Protein AF-A0A9N9WCI4-F1 (afdb_monomer)

Solvent-accessible surface area (backbone atoms only — not comparable to full-atom values): 12208 Å² total; per-residue (Å²): 92,78,56,98,74,36,51,32,42,71,59,100,54,88,39,41,27,36,32,71,43,29,82,83,68,66,32,78,22,32,38,30,38,38,97,86,62,82,46,78,75,44,75,48,80,66,64,89,61,79,64,78,83,81,80,74,72,60,66,60,51,52,51,52,35,51,53,54,37,50,53,54,53,52,53,52,49,72,71,42,97,55,91,55,77,73,28,49,65,66,55,44,54,51,47,51,53,51,45,53,53,38,67,71,48,85,66,88,72,46,74,66,32,52,52,38,59,68,59,40,35,77,47,77,59,88,95,43,80,41,45,26,53,50,80,82,82,62,95,65,72,73,26,33,54,65,28,56,68,59,48,51,54,56,52,48,53,52,26,57,76,54,70,68,44,52,72,71,59,46,44,68,67,43,46,61,44,25,67,58,61,39,72,66,56,53,49,51,47,49,70,50,34,67,69,58,43,59,61,55,67,66,69,80,76,82,129

pLDDT: mean 85.94, std 12.08, range [35.28, 96.19]

Structure (mmCIF, N/CA/C/O backbone):
data_AF-A0A9N9WCI4-F1
#
_entry.id   AF-A0A9N9WCI4-F1
#
loop_
_atom_site.group_PDB
_atom_site.id
_atom_site.type_symbol
_atom_site.label_atom_id
_atom_site.label_alt_id
_atom_site.label_comp_id
_atom_site.label_asym_id
_atom_site.label_entity_id
_atom_site.label_seq_id
_atom_site.pdbx_PDB_ins_code
_atom_site.Cartn_x
_atom_site.Cartn_y
_atom_site.Cartn_z
_atom_site.occupancy
_atom_site.B_iso_or_equiv
_atom_site.auth_seq_id
_atom_site.auth_comp_id
_atom_site.auth_asym_id
_atom_site.auth_atom_id
_atom_site.pdbx_PDB_model_num
ATOM 1 N N . MET A 1 1 ? -31.176 15.992 19.904 1.00 80.94 1 MET A N 1
ATOM 2 C CA . MET A 1 1 ? -30.788 17.267 19.258 1.00 80.94 1 MET A CA 1
ATOM 3 C C . MET A 1 1 ? -29.452 17.729 19.822 1.00 80.94 1 MET A C 1
ATOM 5 O O . MET A 1 1 ? -29.231 17.565 21.016 1.00 80.94 1 MET A O 1
ATOM 9 N N . MET A 1 2 ? -28.564 18.278 18.994 1.00 85.88 2 MET A N 1
ATOM 10 C CA . MET A 1 2 ? -27.321 18.903 19.458 1.00 85.88 2 MET A CA 1
ATOM 11 C C . MET A 1 2 ? -27.482 20.426 19.424 1.00 85.88 2 MET A C 1
ATOM 13 O O . MET A 1 2 ? -27.946 20.968 18.426 1.00 85.88 2 MET A O 1
ATOM 17 N N . TYR A 1 3 ? -27.120 21.109 20.508 1.00 86.56 3 TYR A N 1
ATOM 18 C CA . TYR A 1 3 ? -27.225 22.561 20.640 1.00 86.56 3 TYR A CA 1
ATOM 19 C C . TYR A 1 3 ? -26.032 23.091 21.444 1.00 86.56 3 TYR A C 1
ATOM 21 O O . TYR A 1 3 ? -25.721 22.564 22.510 1.00 86.56 3 TYR A O 1
ATOM 29 N N . LYS A 1 4 ? -25.319 24.093 20.908 1.00 85.81 4 LYS A N 1
ATOM 30 C CA . LYS A 1 4 ? -24.106 24.691 21.511 1.00 85.81 4 LYS A CA 1
ATOM 31 C C . LYS A 1 4 ? -23.075 23.668 22.035 1.00 85.81 4 LYS A C 1
ATOM 33 O O . LYS A 1 4 ? -22.517 23.843 23.109 1.00 85.81 4 LYS A O 1
ATOM 38 N N . LYS A 1 5 ? -22.794 22.616 21.254 1.00 85.56 5 LYS A N 1
ATOM 39 C CA . LYS A 1 5 ? -21.862 21.507 21.583 1.00 85.56 5 LYS A CA 1
ATOM 40 C C . LYS A 1 5 ? -22.338 20.526 22.671 1.00 85.56 5 LYS A C 1
ATOM 42 O O . LYS A 1 5 ? -21.603 19.604 23.006 1.00 85.56 5 LYS A O 1
ATOM 47 N N . TYR A 1 6 ? -23.570 20.651 23.154 1.00 90.31 6 TYR A N 1
ATOM 48 C CA . TYR A 1 6 ? -24.186 19.712 24.093 1.00 90.31 6 TYR A CA 1
ATOM 49 C C . TYR A 1 6 ? -25.319 18.932 23.428 1.00 90.31 6 TYR A C 1
ATOM 51 O O . TYR A 1 6 ? -25.951 19.403 22.480 1.00 90.31 6 TYR A O 1
ATOM 59 N N . THR A 1 7 ? -25.576 17.720 23.913 1.00 90.00 7 THR A N 1
ATOM 60 C CA . THR A 1 7 ? -26.675 16.881 23.428 1.00 90.00 7 THR A CA 1
ATOM 61 C C . THR A 1 7 ? -27.864 16.935 24.373 1.00 90.00 7 THR A C 1
ATOM 63 O O . THR A 1 7 ? -27.725 16.944 25.595 1.00 90.00 7 THR A O 1
ATOM 66 N N . PHE A 1 8 ? -29.048 17.000 23.774 1.00 91.00 8 PHE A N 1
ATOM 67 C CA . PHE A 1 8 ? -30.334 17.095 24.444 1.00 91.00 8 PHE A CA 1
ATOM 68 C C . PHE A 1 8 ? -31.289 16.032 23.893 1.00 91.00 8 PHE A C 1
ATOM 70 O O . PHE A 1 8 ? -31.307 15.758 22.686 1.00 91.00 8 PHE A O 1
ATOM 77 N N . SER A 1 9 ? -32.102 15.456 24.771 1.00 89.62 9 SER A N 1
ATOM 78 C CA . SER A 1 9 ? -33.078 14.403 24.474 1.00 89.62 9 SER A CA 1
ATOM 79 C C . SER A 1 9 ? -34.435 14.738 25.085 1.00 89.62 9 SER A C 1
ATOM 81 O O . SER A 1 9 ? -34.500 15.358 26.143 1.00 89.62 9 SER A O 1
ATOM 83 N N . TYR A 1 10 ? -35.525 14.325 24.440 1.00 88.69 10 TYR A N 1
ATOM 84 C CA . TYR A 1 10 ? -36.869 14.493 24.994 1.00 88.69 10 TYR A CA 1
ATOM 85 C C . TYR A 1 10 ? -37.067 13.632 26.240 1.00 88.69 10 TYR A C 1
ATOM 87 O O . TYR A 1 10 ? -36.596 12.495 26.294 1.00 88.69 10 TYR A O 1
ATOM 95 N N . ARG A 1 11 ? -37.793 14.163 27.226 1.00 72.75 11 ARG A N 1
ATOM 96 C CA . ARG A 1 11 ? -38.168 13.422 28.433 1.00 72.75 11 ARG A CA 1
ATOM 97 C C . ARG A 1 11 ? -39.604 13.774 28.813 1.00 72.75 11 ARG A C 1
ATOM 99 O O . ARG A 1 11 ? -39.913 14.944 29.000 1.00 72.75 11 ARG A O 1
ATOM 106 N N . ASN A 1 12 ? -40.476 12.765 28.862 1.00 64.75 12 ASN A N 1
ATOM 107 C CA . ASN A 1 12 ? -41.895 12.851 29.243 1.00 64.75 12 ASN A CA 1
ATOM 108 C C . ASN A 1 12 ? -42.684 14.025 28.616 1.00 64.75 12 ASN A C 1
ATOM 110 O O . ASN A 1 12 ? -43.425 14.727 29.296 1.00 64.75 12 ASN A O 1
ATOM 114 N N . GLY A 1 13 ? -42.542 14.234 27.302 1.00 67.00 13 GLY A N 1
ATOM 115 C CA . GLY A 1 13 ? -43.305 15.224 26.535 1.00 67.00 13 GLY A CA 1
ATOM 116 C C . GLY A 1 13 ? -42.675 15.535 25.173 1.00 67.00 13 GLY A C 1
ATOM 117 O O . GLY A 1 13 ? -41.512 15.219 24.937 1.00 67.00 13 GLY A O 1
ATOM 118 N N . LYS A 1 14 ? -43.433 16.173 24.267 1.00 69.56 14 LYS A N 1
ATOM 119 C CA . LYS A 1 14 ? -42.972 16.508 22.897 1.00 69.56 14 LYS A CA 1
ATOM 120 C C . LYS A 1 14 ? -42.294 17.879 22.760 1.00 69.56 14 LYS A C 1
ATOM 122 O O . LYS A 1 14 ? -41.785 18.196 21.693 1.00 69.56 14 LYS A O 1
ATOM 127 N N . ARG A 1 15 ? -42.305 18.714 23.808 1.00 80.94 15 ARG A N 1
ATOM 128 C CA . ARG A 1 15 ? -41.841 20.115 23.726 1.00 80.94 15 ARG A CA 1
ATOM 129 C C . ARG A 1 15 ? -40.598 20.434 24.544 1.00 80.94 15 ARG A C 1
ATOM 131 O O . ARG A 1 15 ? -39.999 21.467 24.297 1.00 80.94 15 ARG A O 1
ATOM 138 N N . GLN A 1 16 ? -40.198 19.598 25.499 1.00 87.31 16 GLN A N 1
ATOM 139 C CA . GLN A 1 16 ? -39.029 19.875 26.335 1.00 87.31 16 GLN A CA 1
ATOM 140 C C . GLN A 1 16 ? -37.948 18.821 26.109 1.00 87.31 16 GLN A C 1
ATOM 142 O O . GLN A 1 16 ? -38.210 17.622 26.204 1.00 87.31 16 GLN A O 1
ATOM 147 N N . LEU A 1 17 ? -36.732 19.283 25.828 1.00 91.12 17 LEU A N 1
ATOM 148 C CA . LEU A 1 17 ? -35.538 18.459 25.830 1.00 91.12 17 LEU A CA 1
ATOM 149 C C . LEU A 1 17 ? -34.703 18.779 27.062 1.00 91.12 17 LEU A C 1
ATOM 151 O O . LEU A 1 17 ? -34.518 19.937 27.434 1.00 91.12 17 LEU A O 1
ATOM 155 N N . VAL A 1 18 ? -34.158 17.739 27.664 1.00 92.56 18 VAL A N 1
ATOM 156 C CA . VAL A 1 18 ? -33.222 17.814 28.782 1.00 92.56 18 VAL A CA 1
ATOM 157 C C . VAL A 1 18 ? -31.830 17.453 28.291 1.00 92.56 18 VAL A C 1
ATOM 159 O O . VAL A 1 18 ? -31.687 16.724 27.306 1.00 92.56 18 VAL A O 1
ATOM 162 N N . CYS A 1 19 ? -30.792 17.971 28.943 1.00 93.00 19 CYS A N 1
ATOM 163 C CA . CYS A 1 19 ? -29.425 17.583 28.620 1.00 93.00 19 CYS A CA 1
ATOM 164 C C . CYS A 1 19 ? -29.235 16.070 28.811 1.00 93.00 19 CYS A C 1
ATOM 166 O O . CYS A 1 19 ? -29.698 15.490 29.792 1.00 93.00 19 CYS A O 1
ATOM 168 N N . SER A 1 20 ? -28.501 15.429 27.905 1.00 88.75 20 SER A N 1
ATOM 169 C CA . SER A 1 20 ? -28.188 13.996 27.967 1.00 88.75 20 SER A CA 1
ATOM 170 C C . SER A 1 20 ? -27.441 13.585 29.244 1.00 88.75 20 SER A C 1
ATOM 172 O O . SER A 1 20 ? -27.465 12.417 29.620 1.00 88.75 20 SER A O 1
ATOM 174 N N . SER A 1 21 ? -26.793 14.535 29.930 1.00 89.56 21 SER A N 1
ATOM 175 C CA . SER A 1 21 ? -26.127 14.315 31.220 1.00 89.56 21 SER A CA 1
ATOM 176 C C . SER A 1 21 ? -26.995 14.691 32.431 1.00 89.56 21 SER A C 1
ATOM 178 O O . SER A 1 21 ? -26.474 14.807 33.541 1.00 89.56 21 SER A O 1
ATOM 180 N N . GLU A 1 22 ? -28.305 14.910 32.255 1.00 90.25 22 GLU A N 1
ATOM 181 C CA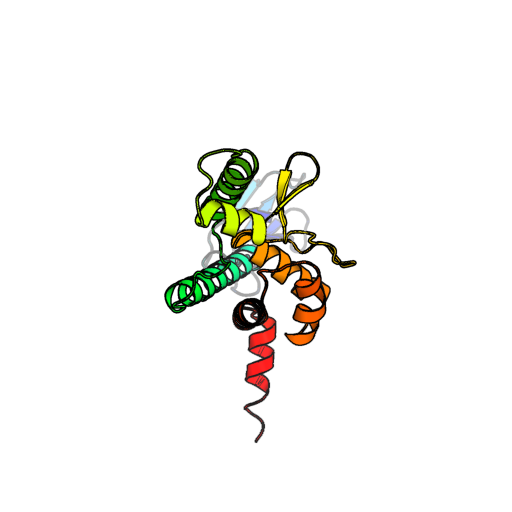 . GLU A 1 22 ? -29.231 15.212 33.359 1.00 90.25 22 GLU A CA 1
ATOM 182 C C . GLU A 1 22 ? -29.222 14.090 34.403 1.00 90.25 22 GLU A C 1
ATOM 184 O O . GLU A 1 22 ? -29.148 14.357 35.596 1.00 90.25 22 GLU A O 1
ATOM 189 N N . LEU A 1 23 ? -29.219 12.829 33.965 1.00 86.00 23 LEU A N 1
ATOM 190 C CA . LEU A 1 23 ? -29.183 11.680 34.870 1.00 86.00 23 LEU A CA 1
ATOM 191 C C . LEU A 1 23 ? -27.790 11.413 35.444 1.00 86.00 23 LEU A C 1
ATOM 193 O O . LEU A 1 23 ? -27.645 11.199 36.643 1.00 86.00 23 LEU A O 1
ATOM 197 N N . SER A 1 24 ? -26.762 11.434 34.595 1.00 87.50 24 SER A N 1
ATOM 198 C CA . SER A 1 24 ? -25.407 11.022 34.978 1.00 87.50 24 SER A CA 1
ATOM 199 C C . SER A 1 24 ? -24.637 12.089 35.753 1.00 87.50 24 SER A C 1
ATOM 201 O O . SER A 1 24 ? -23.838 11.757 36.622 1.00 87.50 24 SER A O 1
ATOM 203 N N . LYS A 1 25 ? -24.863 13.373 35.452 1.00 8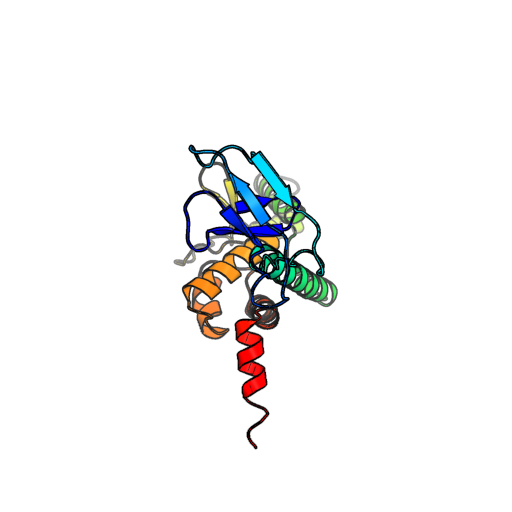7.56 25 LYS A N 1
ATOM 204 C CA . LYS A 1 25 ? -24.139 14.511 36.048 1.00 87.56 25 LYS A CA 1
ATOM 205 C C . LYS A 1 25 ? -25.067 15.525 36.715 1.00 87.56 25 LYS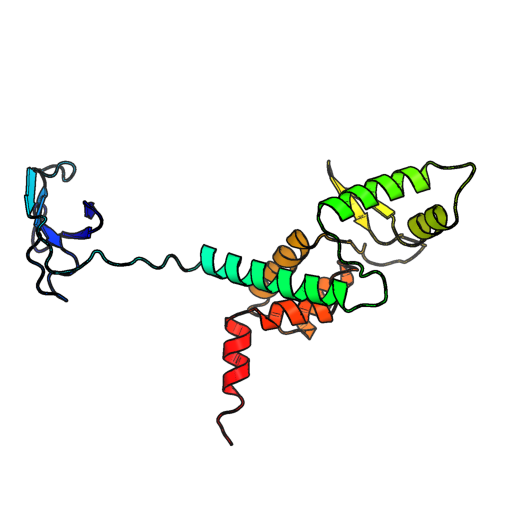 A C 1
ATOM 207 O O . LYS A 1 25 ? -24.632 16.629 37.038 1.00 87.56 25 LYS A O 1
ATOM 212 N N . LYS A 1 26 ? -26.349 15.181 36.904 1.00 90.88 26 LYS A N 1
ATOM 213 C CA . LYS A 1 26 ? -27.371 16.067 37.493 1.00 90.88 26 LYS A CA 1
ATOM 214 C C . LYS A 1 26 ? -27.470 17.422 36.772 1.00 90.88 26 LYS A C 1
ATOM 216 O O . LYS A 1 26 ? -27.737 18.448 37.395 1.00 90.88 26 LYS A O 1
ATOM 221 N N . CYS A 1 27 ? -27.212 17.436 35.461 1.00 91.81 27 CYS A N 1
ATOM 222 C CA . CYS A 1 27 ? -27.229 18.656 34.657 1.00 91.81 27 CYS A CA 1
ATOM 223 C C . CYS A 1 27 ? -28.655 19.210 34.527 1.00 91.81 2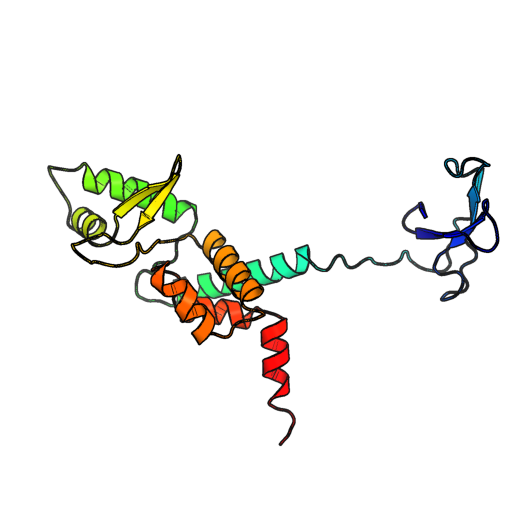7 CYS A C 1
ATOM 225 O O . CYS A 1 27 ? -29.565 18.476 34.154 1.00 91.81 27 CYS A O 1
ATOM 227 N N . LYS A 1 28 ? -28.846 20.508 34.786 1.00 92.19 28 LYS A N 1
ATOM 228 C CA . LYS A 1 28 ? -30.167 21.163 34.750 1.00 92.19 28 LYS A CA 1
ATOM 229 C C . LYS A 1 28 ? -30.478 21.881 33.432 1.00 92.19 28 LYS A C 1
ATOM 231 O O . LYS A 1 28 ? -31.536 22.498 33.322 1.00 92.19 28 LYS A O 1
ATOM 236 N N . ALA A 1 29 ? -29.583 21.810 32.447 1.00 93.06 29 ALA A N 1
ATOM 237 C CA . ALA A 1 29 ? -29.780 22.443 31.150 1.00 93.06 29 ALA A CA 1
ATOM 238 C C . ALA A 1 29 ? -30.976 21.827 30.406 1.00 93.06 29 ALA A C 1
ATOM 240 O O . ALA A 1 29 ? -31.116 20.600 30.318 1.00 93.06 29 ALA A O 1
ATOM 241 N N . LYS A 1 30 ? -31.835 22.690 29.854 1.00 92.75 30 LYS A N 1
ATOM 242 C CA . LYS A 1 30 ? -33.096 22.315 29.196 1.00 92.75 30 LYS A CA 1
ATOM 243 C C . LYS A 1 30 ? -33.387 23.222 28.008 1.00 92.75 30 LYS A C 1
ATOM 245 O O . LYS A 1 30 ? -33.132 24.423 28.057 1.00 92.75 30 LYS A O 1
ATOM 250 N N . LEU A 1 31 ? -33.987 22.653 26.972 1.00 92.44 31 LEU A N 1
ATOM 251 C CA . LEU A 1 31 ? -34.490 23.365 25.802 1.00 92.44 31 LEU A CA 1
ATOM 252 C C . LEU A 1 31 ? -35.999 23.174 25.713 1.00 92.44 31 LEU A C 1
ATOM 254 O O . LEU A 1 31 ? -36.502 22.067 25.897 1.00 92.44 31 LEU A O 1
ATOM 258 N N . THR A 1 32 ? -36.715 24.239 25.389 1.00 90.88 32 THR A N 1
ATOM 259 C CA . THR A 1 32 ? -38.138 24.187 25.064 1.00 90.88 32 THR A CA 1
ATOM 260 C C . THR A 1 32 ? -38.295 24.481 23.585 1.00 90.88 32 THR A C 1
ATOM 262 O O . THR A 1 32 ? -37.878 25.538 23.120 1.00 90.88 32 THR A O 1
ATOM 265 N N . MET A 1 33 ? -38.906 23.553 22.864 1.00 89.44 33 MET A N 1
ATOM 266 C CA . MET A 1 33 ? -39.202 23.653 21.443 1.00 89.44 33 MET A CA 1
ATOM 267 C C . MET A 1 33 ? -40.613 24.184 21.212 1.00 89.44 33 MET A C 1
ATOM 269 O O . MET A 1 33 ? -41.493 24.097 22.077 1.00 89.44 33 MET A O 1
ATOM 273 N N . ASP A 1 34 ? -40.828 24.698 20.012 1.00 87.31 34 ASP A N 1
ATOM 274 C CA . ASP A 1 34 ? -42.139 25.039 19.490 1.00 87.31 34 ASP A CA 1
ATOM 275 C C . ASP A 1 34 ? -42.992 23.787 19.189 1.00 87.31 34 ASP A C 1
ATOM 277 O O . ASP A 1 34 ? -42.581 22.646 19.415 1.00 87.31 34 ASP A O 1
ATOM 281 N N . LYS A 1 35 ? -44.227 23.984 18.706 1.00 82.88 35 LYS A N 1
ATOM 282 C CA . LYS A 1 35 ? -45.137 22.864 18.400 1.00 82.88 35 LYS A CA 1
ATOM 283 C C . LYS A 1 35 ? -44.623 21.988 17.253 1.00 82.88 35 LYS A C 1
ATOM 285 O O . LYS A 1 35 ? -44.976 20.812 17.224 1.00 82.88 35 LYS A O 1
ATOM 290 N N . THR A 1 36 ? -43.829 22.552 16.341 1.00 83.19 36 THR A N 1
ATOM 291 C CA . THR A 1 36 ? -43.273 21.832 15.188 1.00 83.19 36 THR A CA 1
ATOM 292 C C . THR A 1 36 ? -41.993 21.070 15.530 1.00 83.19 36 THR A C 1
ATOM 294 O O . THR A 1 36 ? -41.646 20.124 14.829 1.00 83.19 36 THR A O 1
ATOM 297 N N . GLY A 1 37 ? -41.313 21.424 16.628 1.00 79.06 37 GLY A N 1
ATOM 298 C CA . GLY A 1 37 ? -40.048 20.806 17.020 1.00 79.06 37 GLY A CA 1
ATOM 299 C C . GLY A 1 37 ? -38.848 21.317 16.219 1.00 79.06 37 GLY A C 1
ATOM 300 O O . GLY A 1 37 ? -37.787 20.698 16.275 1.00 79.06 37 GLY A O 1
ATOM 301 N N . LEU A 1 38 ? -39.001 22.428 15.491 1.00 80.50 38 LEU A N 1
ATOM 302 C CA . LEU A 1 38 ? -37.965 23.014 14.636 1.00 80.50 38 LEU A CA 1
ATOM 303 C C . LEU A 1 38 ? -37.294 24.230 15.280 1.00 80.50 38 LEU A C 1
ATOM 305 O O . LEU A 1 38 ? -36.117 24.485 15.026 1.00 80.50 38 LEU A O 1
ATOM 309 N N . VAL A 1 39 ? -38.011 24.961 16.137 1.00 83.75 39 VAL A N 1
ATOM 310 C CA . VAL A 1 39 ? -37.527 26.213 16.731 1.00 83.75 39 VAL A CA 1
ATOM 311 C C . VAL A 1 39 ? -37.383 26.064 18.241 1.00 83.75 39 VAL A C 1
ATOM 313 O O . VAL A 1 39 ? -38.296 25.613 18.932 1.00 83.75 39 VAL A O 1
ATOM 316 N N . VAL A 1 40 ? -36.234 26.487 18.772 1.00 87.06 40 VAL A N 1
ATOM 317 C CA . VAL A 1 40 ? -36.003 26.594 20.218 1.00 87.06 40 VAL A CA 1
ATOM 318 C C . VAL A 1 40 ? -36.655 27.885 20.719 1.00 87.06 40 VAL A C 1
ATOM 320 O O . VAL A 1 40 ? -36.184 28.975 20.414 1.00 87.06 40 VAL A O 1
ATOM 323 N N . LEU A 1 41 ? -37.726 27.771 21.504 1.00 87.25 41 LEU A N 1
ATOM 324 C CA . LEU A 1 41 ? -38.428 28.908 22.109 1.00 87.25 41 LEU A CA 1
ATOM 325 C C . LEU A 1 41 ? -37.724 29.436 23.364 1.00 87.25 41 LEU A C 1
ATOM 327 O O . LEU A 1 41 ? -37.726 30.636 23.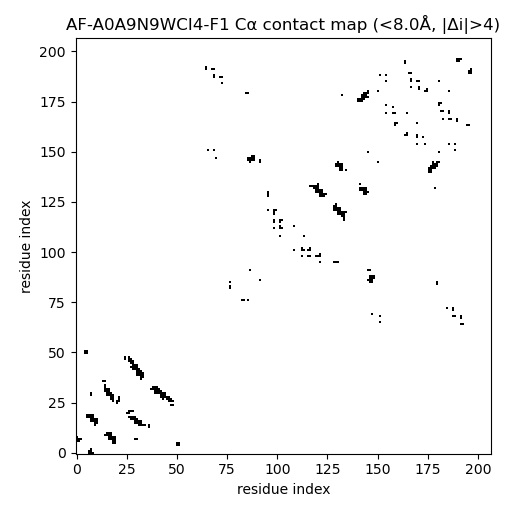621 1.00 87.25 41 LEU A O 1
ATOM 331 N N . ARG A 1 42 ? -37.163 28.539 24.185 1.00 86.38 42 ARG A N 1
ATOM 332 C CA . ARG A 1 42 ? -36.423 28.888 25.411 1.00 86.38 42 ARG A CA 1
ATOM 333 C C . ARG A 1 42 ? -35.262 27.928 25.608 1.00 86.38 42 ARG A C 1
ATOM 335 O O . ARG A 1 42 ? -35.413 26.729 25.383 1.00 86.38 42 ARG A O 1
ATOM 342 N N . ALA A 1 43 ? -34.127 28.442 26.068 1.00 89.44 43 ALA A N 1
ATOM 343 C CA . ALA A 1 43 ? -32.937 27.640 26.311 1.00 89.44 43 ALA A CA 1
ATOM 344 C C . ALA A 1 43 ? -32.298 28.012 27.651 1.00 89.44 43 ALA A C 1
ATOM 346 O O . ALA A 1 43 ? -31.830 29.133 27.820 1.00 89.44 43 ALA A O 1
ATOM 347 N N . ASN A 1 44 ? -32.241 27.051 28.573 1.00 90.56 44 ASN A N 1
ATOM 348 C CA . ASN A 1 44 ? -31.315 27.090 29.696 1.00 90.56 44 ASN A CA 1
ATOM 349 C C . ASN A 1 44 ? -30.062 26.299 29.302 1.00 90.56 44 ASN A C 1
ATOM 351 O O . ASN A 1 44 ? -30.114 25.074 29.165 1.00 90.56 44 ASN A O 1
ATOM 355 N N . VAL A 1 45 ? -28.965 27.023 29.087 1.00 86.56 45 VAL A N 1
ATOM 356 C CA . VAL A 1 45 ? -27.694 26.505 28.557 1.00 86.56 45 VAL A CA 1
ATOM 357 C C . VAL A 1 45 ? -26.585 26.463 29.602 1.00 86.56 45 VAL A C 1
ATOM 359 O O . VAL A 1 45 ? -25.425 26.257 29.254 1.00 86.56 45 VAL A O 1
ATOM 362 N N . GLU A 1 46 ? -26.909 26.680 30.874 1.00 90.44 46 GLU A N 1
ATOM 363 C CA . GLU A 1 46 ? -25.928 26.542 31.942 1.00 90.44 46 GLU A CA 1
ATOM 364 C C . GLU A 1 46 ? -25.678 25.060 32.219 1.00 90.44 46 GLU A C 1
ATOM 366 O O . GLU A 1 46 ? -26.550 24.318 32.684 1.00 90.44 46 GLU A O 1
ATOM 371 N N . HIS A 1 47 ? -24.462 24.621 31.903 1.00 88.94 47 HIS A N 1
ATOM 372 C CA . HIS A 1 47 ? -24.008 23.260 32.135 1.00 88.94 47 HIS A CA 1
ATOM 373 C C . HIS A 1 47 ? -23.006 23.237 33.285 1.00 88.94 47 HIS A C 1
ATOM 375 O O . HIS A 1 47 ? -22.044 23.995 33.314 1.00 88.94 47 HIS A O 1
ATOM 381 N N . ASN A 1 48 ? -23.184 22.288 34.196 1.00 91.06 48 ASN A N 1
ATOM 382 C CA . ASN A 1 48 ? -22.247 21.982 35.276 1.00 91.06 48 ASN A CA 1
ATOM 383 C C . ASN A 1 48 ? -21.153 20.984 34.852 1.00 91.06 48 ASN A C 1
ATOM 385 O O . ASN A 1 48 ? -20.512 20.356 35.690 1.00 91.06 48 ASN A O 1
ATOM 389 N N . HIS A 1 49 ? -20.987 20.761 33.551 1.00 87.38 49 HIS A N 1
ATOM 390 C CA . HIS A 1 49 ? -20.014 19.823 33.018 1.00 87.38 49 HIS A CA 1
ATOM 391 C C . HIS A 1 49 ? -19.474 20.317 31.672 1.00 87.38 49 HIS A C 1
ATOM 393 O O . HIS A 1 49 ? -20.198 20.978 30.915 1.00 87.38 49 HIS A O 1
ATOM 399 N N . PRO A 1 50 ? -18.228 19.956 31.320 1.00 86.06 50 PRO A N 1
ATOM 400 C CA . PRO A 1 50 ? -17.710 20.230 29.989 1.00 86.06 50 PRO A CA 1
ATOM 401 C C . PRO A 1 50 ? -18.517 19.460 28.927 1.00 86.06 50 PRO A C 1
ATOM 403 O O . PRO A 1 50 ? -19.131 18.427 29.247 1.00 86.06 50 PRO A O 1
ATOM 406 N N . PRO A 1 51 ? -18.540 19.936 27.670 1.00 85.94 51 PRO A N 1
ATOM 407 C CA . PRO A 1 51 ? -19.158 19.214 26.565 1.00 85.94 51 PRO A CA 1
ATOM 408 C C . PRO A 1 51 ? -18.639 17.769 26.471 1.00 85.94 51 PRO A C 1
ATOM 410 O O . PRO A 1 51 ? -17.461 17.529 26.747 1.00 85.94 51 PRO A O 1
ATOM 413 N N . PRO A 1 52 ? -19.481 16.791 26.088 1.00 78.81 52 PRO A N 1
ATOM 414 C CA . PRO A 1 52 ? -19.018 15.431 25.830 1.00 78.81 52 PRO A CA 1
ATOM 415 C C . PRO A 1 52 ? -17.940 15.425 24.738 1.00 78.81 52 PRO A C 1
ATOM 417 O O . PRO A 1 52 ? -18.129 16.013 23.673 1.00 78.81 52 PRO A O 1
ATOM 420 N N . VAL A 1 53 ? -16.821 14.746 24.989 1.00 76.00 53 VAL A N 1
ATOM 421 C CA . VAL A 1 53 ? -15.781 14.526 23.977 1.00 76.00 53 VAL A CA 1
ATOM 422 C C . VAL A 1 53 ? -16.193 13.321 23.137 1.00 76.00 53 VAL A C 1
ATOM 424 O O . VAL A 1 53 ? -16.251 12.197 23.632 1.00 76.00 53 VAL A O 1
ATOM 427 N N . TYR A 1 54 ? -16.520 13.555 21.868 1.00 63.94 54 TYR A N 1
ATOM 428 C CA . TYR A 1 54 ? -16.833 12.490 20.919 1.00 63.94 54 TYR A CA 1
ATOM 429 C C . TYR A 1 54 ? -15.531 11.967 20.306 1.00 63.94 54 TYR A C 1
ATOM 431 O O . TYR A 1 54 ? -14.890 12.675 19.534 1.00 63.94 54 TYR A O 1
ATOM 439 N N . HIS A 1 55 ? -15.148 10.728 20.611 1.00 56.34 55 HIS A N 1
ATOM 440 C CA . HIS A 1 55 ? -14.074 10.050 19.885 1.00 56.34 55 HIS A CA 1
ATOM 441 C C . HIS A 1 55 ? -14.649 9.464 18.583 1.00 56.34 55 HIS A C 1
ATOM 443 O O . HIS A 1 55 ? -15.387 8.480 18.617 1.00 56.34 55 HIS A O 1
ATOM 449 N N . LYS A 1 56 ? -14.344 10.062 17.425 1.00 53.19 56 LYS A N 1
ATOM 450 C CA . LYS A 1 56 ? -14.655 9.474 16.109 1.00 53.19 56 LYS A CA 1
ATOM 451 C C . LYS A 1 56 ? -13.559 8.457 15.748 1.00 53.19 56 LYS A C 1
ATOM 453 O O . LYS A 1 56 ? -12.540 8.817 15.181 1.00 53.19 56 LYS A O 1
ATOM 458 N N . THR A 1 57 ? -13.732 7.183 16.100 1.00 53.62 57 THR A N 1
ATOM 459 C CA . THR A 1 57 ? -12.622 6.203 16.185 1.00 53.62 57 THR A CA 1
ATOM 460 C C . THR A 1 57 ? -12.378 5.294 14.975 1.00 53.62 57 THR A C 1
ATOM 462 O O . THR A 1 57 ? -11.678 4.294 15.120 1.00 53.62 57 THR A O 1
ATOM 465 N N . LEU A 1 58 ? -12.882 5.601 13.777 1.00 55.50 58 LEU A N 1
ATOM 466 C CA . LEU A 1 58 ? -12.588 4.776 12.589 1.00 55.50 58 LEU A CA 1
ATOM 467 C C . LEU A 1 58 ? -11.510 5.401 11.697 1.00 55.50 58 LEU A C 1
ATOM 469 O O . LEU A 1 58 ? -10.496 4.760 11.426 1.00 55.50 58 LEU A O 1
ATOM 473 N N . ASP A 1 59 ? -11.677 6.668 11.326 1.00 58.66 59 ASP A N 1
ATOM 474 C CA . ASP A 1 59 ? -10.817 7.321 10.332 1.00 58.66 59 ASP A CA 1
ATOM 475 C C . ASP A 1 59 ? -9.431 7.684 10.902 1.00 58.66 59 ASP A C 1
ATOM 477 O O . ASP A 1 59 ? -8.390 7.346 10.339 1.00 58.66 59 ASP A O 1
ATOM 481 N N . GLU A 1 60 ? -9.392 8.239 12.119 1.00 60.44 60 GLU A N 1
ATOM 482 C CA . GLU A 1 60 ? -8.136 8.556 12.819 1.00 60.44 60 GLU A CA 1
ATOM 483 C C . GLU A 1 60 ? -7.328 7.295 13.166 1.00 60.44 60 GLU A C 1
ATOM 485 O O . GLU A 1 60 ? -6.095 7.302 13.146 1.00 60.44 60 GLU A O 1
ATOM 490 N N . SER A 1 61 ? -8.011 6.182 13.455 1.00 77.31 61 SER A N 1
ATOM 491 C CA . SER A 1 61 ? -7.359 4.910 13.780 1.00 77.31 61 SER A CA 1
ATOM 492 C C . SER A 1 61 ? -6.716 4.271 12.548 1.00 77.31 61 SER A C 1
ATOM 494 O O . SER A 1 61 ? -5.585 3.776 12.630 1.00 77.31 61 SER A O 1
ATOM 496 N N . LEU A 1 62 ? -7.402 4.322 11.402 1.00 84.06 62 LEU A N 1
ATOM 497 C CA . LEU A 1 62 ? -6.871 3.836 10.134 1.00 84.06 62 LEU A CA 1
ATOM 498 C C . LEU A 1 62 ? -5.695 4.698 9.670 1.00 84.06 62 LEU A C 1
ATOM 500 O O . LEU A 1 62 ? -4.642 4.153 9.332 1.00 84.06 62 LEU A O 1
ATOM 504 N N . GLN A 1 63 ? -5.822 6.026 9.752 1.00 86.75 63 GLN A N 1
ATOM 505 C CA . GLN A 1 63 ? -4.740 6.943 9.400 1.00 86.75 63 GLN A CA 1
ATOM 506 C C . GLN A 1 63 ? -3.512 6.745 10.299 1.00 86.75 63 GLN A C 1
ATOM 508 O O . GLN A 1 63 ? -2.380 6.708 9.812 1.00 86.75 63 GLN A O 1
ATOM 513 N N . ALA A 1 64 ? -3.708 6.531 11.603 1.00 88.56 64 ALA A N 1
ATOM 514 C CA . ALA A 1 64 ? -2.614 6.216 12.516 1.00 88.56 64 ALA A CA 1
ATOM 515 C C . ALA A 1 64 ? -1.918 4.886 12.166 1.00 88.56 64 ALA A C 1
ATOM 517 O O . ALA A 1 64 ? -0.690 4.798 12.258 1.00 88.56 64 ALA A O 1
ATOM 518 N N . MET A 1 65 ? -2.662 3.854 11.748 1.00 90.81 65 MET A N 1
ATOM 519 C CA . MET A 1 65 ? -2.061 2.611 11.242 1.00 90.81 65 MET A CA 1
ATOM 520 C C . MET A 1 65 ? -1.287 2.841 9.943 1.00 90.81 65 MET A C 1
ATOM 522 O O . MET A 1 65 ? -0.168 2.342 9.817 1.00 90.81 65 MET A O 1
ATOM 526 N N . LYS A 1 66 ? -1.858 3.611 9.012 1.00 92.88 66 LYS A N 1
ATOM 527 C CA . LYS A 1 66 ? -1.261 3.951 7.716 1.00 92.88 66 LYS A CA 1
ATOM 528 C C . LYS A 1 66 ? 0.077 4.669 7.899 1.00 92.88 66 LYS A C 1
ATOM 530 O O . LYS A 1 66 ? 1.097 4.212 7.386 1.00 92.88 66 LYS A O 1
ATOM 535 N N . ASN A 1 67 ? 0.113 5.689 8.757 1.00 92.56 67 ASN A N 1
ATOM 536 C CA . ASN A 1 67 ? 1.332 6.432 9.087 1.00 92.56 67 ASN A CA 1
ATOM 537 C C . ASN A 1 67 ? 2.412 5.526 9.705 1.00 92.56 67 ASN A C 1
ATOM 539 O O . ASN A 1 67 ? 3.558 5.528 9.254 1.00 92.56 67 ASN A O 1
ATOM 543 N N . LYS A 1 68 ? 2.045 4.688 10.687 1.00 93.06 68 LYS A N 1
ATOM 544 C CA . LYS A 1 68 ? 2.984 3.735 11.309 1.00 93.06 68 LYS A CA 1
ATOM 545 C C . LYS A 1 68 ? 3.514 2.713 10.309 1.00 93.06 68 LYS A C 1
ATOM 547 O O . LYS A 1 68 ? 4.678 2.324 10.382 1.00 93.06 68 LYS A O 1
ATOM 552 N N . PHE A 1 69 ? 2.674 2.247 9.390 1.00 93.12 69 PHE A N 1
ATOM 553 C CA . PHE A 1 69 ? 3.099 1.332 8.340 1.00 93.12 69 PHE A CA 1
ATOM 554 C C . PHE A 1 69 ? 4.141 1.992 7.430 1.00 93.12 69 PHE A C 1
ATOM 556 O O . PHE A 1 69 ? 5.207 1.413 7.216 1.00 93.12 69 PHE A O 1
ATOM 563 N N . TYR A 1 70 ? 3.886 3.216 6.963 1.00 92.44 70 TYR A N 1
ATOM 564 C CA . TYR A 1 70 ? 4.819 3.951 6.107 1.00 92.44 70 TYR A CA 1
ATOM 565 C C . TYR A 1 70 ? 6.158 4.217 6.776 1.00 92.44 70 TYR A C 1
ATOM 567 O O . TYR A 1 70 ? 7.195 4.000 6.151 1.00 92.44 70 TYR A O 1
ATOM 575 N N . GLU A 1 71 ? 6.155 4.619 8.044 1.00 91.38 71 GLU A N 1
ATOM 576 C CA . GLU A 1 71 ? 7.380 4.821 8.815 1.00 91.38 71 GLU A CA 1
ATOM 577 C C . GLU A 1 71 ? 8.219 3.533 8.858 1.00 91.38 71 GLU A C 1
ATOM 579 O O . GLU A 1 71 ? 9.407 3.533 8.524 1.00 91.38 71 GLU A O 1
ATOM 584 N N . ARG A 1 72 ? 7.587 2.395 9.180 1.00 90.75 72 ARG A N 1
ATOM 585 C CA . ARG A 1 72 ? 8.271 1.096 9.254 1.00 90.75 72 ARG A CA 1
ATOM 586 C C . ARG A 1 72 ? 8.805 0.643 7.900 1.00 90.75 72 ARG A C 1
ATOM 588 O O . ARG A 1 72 ? 9.933 0.162 7.826 1.00 90.75 72 ARG A O 1
ATOM 595 N N . VAL A 1 73 ? 8.023 0.790 6.833 1.00 89.44 73 VAL A N 1
ATOM 596 C CA . VAL A 1 73 ? 8.440 0.395 5.479 1.00 89.44 73 VAL A CA 1
ATOM 597 C C . VAL A 1 73 ? 9.550 1.309 4.950 1.00 89.44 73 VAL A C 1
ATOM 599 O O . VAL A 1 73 ? 10.507 0.820 4.352 1.00 89.44 73 VAL A O 1
ATOM 602 N N . THR A 1 74 ? 9.489 2.609 5.234 1.00 88.56 74 THR A N 1
ATOM 603 C CA . THR A 1 74 ? 10.538 3.573 4.861 1.00 88.56 74 THR A CA 1
ATOM 604 C C . THR A 1 74 ? 11.839 3.284 5.604 1.00 88.56 74 THR A C 1
ATOM 606 O O . THR A 1 74 ? 12.908 3.258 4.995 1.00 88.56 74 THR A O 1
ATOM 609 N N . ARG A 1 75 ? 11.758 2.942 6.895 1.00 88.19 75 ARG A N 1
ATOM 610 C CA . ARG A 1 75 ? 12.912 2.473 7.670 1.00 88.19 75 ARG A CA 1
ATOM 611 C C . ARG A 1 75 ? 13.510 1.184 7.098 1.00 88.19 75 ARG A C 1
ATOM 613 O O . ARG A 1 75 ? 14.723 1.018 7.090 1.00 88.19 75 ARG A O 1
ATOM 620 N N . LEU A 1 76 ? 12.691 0.265 6.585 1.00 84.31 76 LEU A N 1
ATOM 621 C CA . LEU A 1 76 ? 13.209 -0.919 5.891 1.00 84.31 76 LEU A CA 1
ATOM 622 C C . LEU A 1 76 ? 13.907 -0.569 4.570 1.00 84.31 76 LEU A C 1
ATOM 624 O O . LEU A 1 76 ? 14.883 -1.231 4.221 1.00 84.31 76 LEU A O 1
ATOM 628 N N . LYS A 1 77 ? 13.420 0.442 3.838 1.00 83.25 77 LYS A N 1
ATOM 629 C CA . LYS A 1 77 ? 14.056 0.936 2.606 1.00 83.25 77 LYS A CA 1
ATOM 630 C C . LYS A 1 77 ? 15.457 1.489 2.888 1.00 83.25 77 LYS A C 1
ATOM 632 O O . LYS A 1 77 ? 16.362 1.181 2.122 1.00 83.25 77 LYS A O 1
ATOM 637 N N . SER A 1 78 ? 15.661 2.215 3.991 1.00 80.75 78 SER A N 1
ATOM 638 C CA . SER A 1 78 ? 16.978 2.773 4.346 1.00 80.75 78 SER A CA 1
ATOM 639 C C . SER A 1 78 ? 17.977 1.741 4.876 1.00 80.75 78 SER A C 1
ATOM 641 O O . SER A 1 78 ? 19.175 1.884 4.657 1.00 80.75 78 SER A O 1
ATOM 643 N N . LEU A 1 79 ? 17.506 0.684 5.542 1.00 79.75 79 LEU A N 1
ATOM 644 C CA . LEU A 1 79 ? 18.376 -0.353 6.115 1.00 79.75 79 LEU A CA 1
ATOM 645 C C . LEU A 1 79 ? 18.859 -1.394 5.092 1.00 79.75 79 LEU A C 1
ATOM 647 O O . LEU A 1 79 ? 19.765 -2.174 5.386 1.00 79.75 79 LEU A O 1
ATOM 651 N N . LYS A 1 80 ? 18.258 -1.457 3.899 1.00 73.38 80 LYS A N 1
ATOM 652 C CA . LYS A 1 80 ? 18.646 -2.429 2.871 1.00 73.38 80 LYS A CA 1
ATOM 653 C C . LYS A 1 80 ? 19.747 -1.869 1.974 1.00 73.38 80 LYS A C 1
ATOM 655 O O . LYS A 1 80 ? 19.519 -0.941 1.213 1.00 73.38 80 LYS A O 1
ATOM 660 N N . GLY A 1 81 ? 20.896 -2.547 1.948 1.00 57.50 81 GLY A N 1
ATOM 661 C CA . GLY A 1 81 ? 21.994 -2.272 1.006 1.00 57.50 81 GLY A CA 1
ATOM 662 C C . GLY A 1 81 ? 21.712 -2.646 -0.462 1.00 57.50 81 GLY A C 1
ATOM 663 O O . GLY A 1 81 ? 22.591 -2.517 -1.305 1.00 57.50 81 GLY A O 1
ATOM 664 N N . LYS A 1 82 ? 20.501 -3.127 -0.789 1.00 59.03 82 LYS A N 1
ATOM 665 C CA . LYS A 1 82 ? 20.034 -3.376 -2.165 1.00 59.03 82 LYS A CA 1
ATOM 666 C C . LYS A 1 82 ? 18.850 -2.458 -2.467 1.00 59.03 82 LYS A C 1
ATOM 668 O O . LYS A 1 82 ? 18.031 -2.262 -1.566 1.00 59.03 82 LYS A O 1
ATOM 673 N N . PRO A 1 83 ? 18.693 -1.971 -3.715 1.00 60.31 83 PRO A N 1
ATOM 674 C CA . PRO A 1 83 ? 17.562 -1.130 -4.085 1.00 60.31 83 PRO A CA 1
ATOM 675 C C . PRO A 1 83 ? 16.257 -1.874 -3.792 1.00 60.31 83 PRO A C 1
ATOM 677 O O . PRO A 1 83 ? 15.924 -2.875 -4.430 1.00 60.31 83 PRO A O 1
ATOM 680 N N . SER A 1 84 ? 15.532 -1.418 -2.771 1.00 69.12 84 SER A N 1
ATOM 681 C CA . SER A 1 84 ? 14.245 -2.001 -2.413 1.00 69.12 84 SER A CA 1
ATOM 682 C C . SER A 1 84 ? 13.252 -1.752 -3.547 1.00 69.12 84 SER A C 1
ATOM 684 O O . SER A 1 84 ? 13.170 -0.626 -4.033 1.00 69.12 84 SER A O 1
ATOM 686 N N . GLN A 1 85 ? 12.442 -2.749 -3.920 1.00 82.56 85 GLN A N 1
ATOM 687 C CA . GLN A 1 85 ? 11.322 -2.588 -4.871 1.00 82.56 85 GLN A CA 1
ATOM 688 C C . GLN A 1 85 ? 10.129 -1.825 -4.246 1.00 82.56 85 GLN A C 1
ATOM 690 O O . GLN A 1 85 ? 8.964 -2.154 -4.475 1.00 82.56 85 GLN A O 1
ATOM 695 N N . LEU A 1 86 ? 10.440 -0.843 -3.397 1.00 88.25 86 LEU A N 1
ATOM 696 C CA . LEU A 1 86 ? 9.520 0.024 -2.678 1.00 88.25 86 LEU A CA 1
ATOM 697 C C . LEU A 1 86 ? 9.581 1.407 -3.313 1.00 88.25 86 LEU A C 1
ATOM 699 O O . LEU A 1 86 ? 10.600 2.102 -3.227 1.00 88.25 86 LEU A O 1
ATOM 703 N N . TYR A 1 87 ? 8.471 1.780 -3.933 1.00 90.50 87 TYR A N 1
ATOM 704 C CA . TYR A 1 87 ? 8.346 3.002 -4.707 1.00 90.50 87 TYR A CA 1
ATOM 705 C C . TYR A 1 87 ? 7.342 3.936 -4.039 1.00 90.50 87 TYR A C 1
ATOM 707 O O . TYR A 1 87 ? 6.243 3.516 -3.661 1.00 90.50 87 TYR A O 1
ATOM 715 N N . THR A 1 88 ? 7.702 5.209 -3.919 1.00 91.81 88 THR A N 1
ATOM 716 C CA . THR A 1 88 ? 6.709 6.272 -3.765 1.00 91.81 88 THR A CA 1
ATOM 717 C C . THR A 1 88 ? 5.895 6.384 -5.052 1.00 91.81 88 THR A C 1
ATOM 719 O O . THR A 1 88 ? 6.300 5.896 -6.110 1.00 91.81 88 THR A O 1
ATOM 722 N N . LYS A 1 89 ? 4.742 7.052 -4.990 1.00 92.25 89 LYS A N 1
ATOM 723 C CA . LYS A 1 89 ? 3.918 7.294 -6.179 1.00 92.25 89 LYS A CA 1
ATOM 724 C C . LYS A 1 89 ? 4.706 8.009 -7.284 1.00 92.25 89 LYS A C 1
ATOM 726 O O . LYS A 1 89 ? 4.600 7.651 -8.452 1.00 92.25 89 LYS A O 1
ATOM 731 N N . ILE A 1 90 ? 5.543 8.972 -6.903 1.00 92.88 90 ILE A N 1
ATOM 732 C CA . ILE A 1 90 ? 6.382 9.733 -7.835 1.00 92.88 90 ILE A CA 1
ATOM 733 C C . ILE A 1 90 ? 7.432 8.819 -8.480 1.00 92.88 90 ILE A C 1
ATOM 735 O O . ILE A 1 90 ? 7.518 8.767 -9.705 1.00 92.88 90 ILE A O 1
ATOM 739 N N . GLU A 1 91 ? 8.175 8.048 -7.677 1.00 92.69 91 GLU A N 1
ATOM 740 C CA . GLU A 1 91 ? 9.182 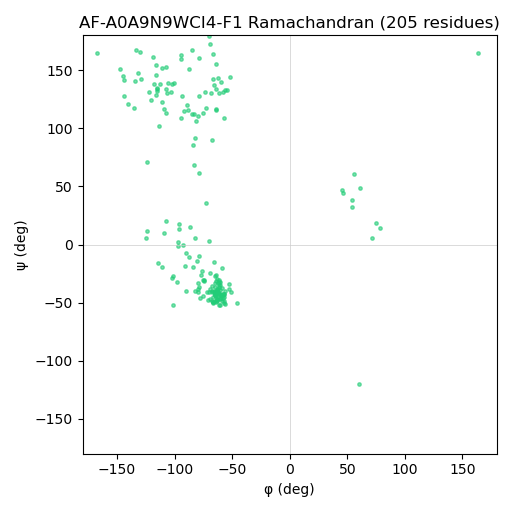7.097 -8.179 1.00 92.69 91 GLU A CA 1
ATOM 741 C C . GLU A 1 91 ? 8.557 6.049 -9.115 1.00 92.69 91 GLU A C 1
ATOM 743 O O . GLU A 1 91 ? 9.154 5.674 -10.123 1.00 92.69 91 GLU A O 1
ATOM 748 N N . TYR A 1 92 ? 7.340 5.595 -8.806 1.00 94.75 92 TYR A N 1
ATOM 749 C CA . TYR A 1 92 ? 6.598 4.630 -9.613 1.00 94.75 92 TYR A CA 1
ATOM 750 C C . TYR A 1 92 ? 6.257 5.180 -11.005 1.00 94.75 92 TYR A C 1
ATOM 752 O O . TYR A 1 92 ? 6.551 4.542 -12.017 1.00 94.75 92 TYR A O 1
ATOM 760 N N . LEU A 1 93 ? 5.693 6.390 -11.071 1.00 94.31 93 LEU A N 1
ATOM 761 C CA . LEU A 1 93 ? 5.351 7.042 -12.339 1.00 94.31 93 LEU A CA 1
ATOM 762 C C . LEU A 1 93 ? 6.600 7.372 -13.165 1.00 94.31 93 LEU A C 1
ATOM 764 O O . LEU A 1 93 ? 6.622 7.173 -14.382 1.00 94.31 93 LEU A O 1
ATOM 768 N N . GLN A 1 94 ? 7.668 7.823 -12.505 1.00 94.94 94 GLN A N 1
ATOM 769 C CA . GLN A 1 94 ? 8.962 8.028 -13.152 1.00 94.94 94 GLN A CA 1
ATOM 770 C C . GLN A 1 94 ? 9.493 6.723 -13.749 1.00 94.94 94 GLN A C 1
ATOM 772 O O . GLN A 1 94 ? 9.953 6.717 -14.891 1.00 94.94 94 GLN A O 1
ATOM 777 N N . LEU A 1 95 ? 9.394 5.610 -13.018 1.00 94.19 95 LEU A N 1
ATOM 778 C CA . LEU A 1 95 ? 9.835 4.308 -13.504 1.00 94.19 95 LEU A CA 1
ATOM 779 C C . LEU A 1 95 ? 9.036 3.854 -14.732 1.00 94.19 95 LEU A C 1
ATOM 781 O O . LEU A 1 95 ? 9.650 3.377 -15.684 1.00 94.19 95 LEU A O 1
ATOM 785 N N . ILE A 1 96 ? 7.716 4.066 -14.763 1.00 95.19 96 ILE A N 1
ATOM 786 C CA . ILE A 1 96 ? 6.890 3.801 -15.955 1.00 95.19 96 ILE A CA 1
ATOM 787 C C . ILE A 1 96 ? 7.430 4.578 -17.160 1.00 95.19 96 ILE A C 1
ATOM 789 O O . ILE A 1 96 ? 7.714 3.988 -18.202 1.00 95.19 96 ILE A O 1
ATOM 793 N N . ASN A 1 97 ? 7.647 5.885 -17.013 1.00 95.25 97 ASN A N 1
ATOM 794 C CA . ASN A 1 97 ? 8.161 6.717 -18.101 1.00 95.25 97 ASN A CA 1
ATOM 795 C C . ASN A 1 97 ? 9.554 6.265 -18.564 1.00 95.25 97 ASN A C 1
ATOM 797 O O . ASN A 1 97 ? 9.802 6.146 -19.764 1.00 95.25 97 ASN A O 1
ATOM 801 N N . LEU A 1 98 ? 10.448 5.941 -17.627 1.00 94.69 98 LEU A N 1
ATOM 802 C CA . LEU A 1 98 ? 11.782 5.430 -17.940 1.00 94.69 98 LEU A CA 1
ATOM 803 C C . LEU A 1 98 ? 11.731 4.088 -18.672 1.00 94.69 98 LEU A C 1
ATOM 805 O O . LEU A 1 98 ? 12.504 3.886 -19.604 1.00 94.69 98 LEU A O 1
ATOM 809 N N . VAL A 1 99 ? 10.832 3.181 -18.284 1.00 94.38 99 VAL A N 1
ATOM 810 C CA . VAL A 1 99 ? 10.638 1.898 -18.973 1.00 94.38 99 VAL A CA 1
ATOM 811 C C . VAL A 1 99 ? 10.125 2.129 -20.394 1.00 94.38 99 VAL A C 1
ATOM 813 O O . VAL A 1 99 ? 10.672 1.528 -21.319 1.00 94.38 99 VAL A O 1
ATOM 816 N N . ARG A 1 100 ? 9.166 3.045 -20.606 1.00 94.19 100 ARG A N 1
ATOM 817 C CA . ARG A 1 100 ? 8.715 3.408 -21.963 1.00 94.19 100 ARG A CA 1
ATOM 818 C C . ARG A 1 100 ? 9.871 3.897 -22.828 1.00 94.19 100 ARG A C 1
ATOM 820 O O . ARG A 1 100 ? 10.073 3.373 -23.919 1.00 94.19 100 ARG A O 1
ATOM 827 N N . ILE A 1 101 ? 10.662 4.840 -22.316 1.00 93.69 101 ILE A N 1
ATOM 828 C CA . ILE A 1 101 ? 11.828 5.383 -23.025 1.00 93.69 101 ILE A CA 1
ATOM 829 C C . ILE A 1 101 ? 12.844 4.271 -23.329 1.00 93.69 101 ILE A C 1
ATOM 831 O O . ILE A 1 101 ? 13.342 4.158 -24.446 1.00 93.69 101 ILE A O 1
ATOM 835 N N . SER A 1 102 ? 13.152 3.408 -22.359 1.00 94.00 102 SER A N 1
ATOM 836 C CA . SER A 1 102 ? 14.093 2.298 -22.558 1.00 94.00 102 SER A CA 1
ATOM 837 C C . SER A 1 102 ? 13.600 1.268 -23.587 1.00 94.00 102 SER A C 1
ATOM 839 O O . SER A 1 102 ? 14.431 0.607 -24.220 1.00 94.00 102 SER A O 1
ATOM 841 N N . ARG A 1 103 ? 12.278 1.133 -23.779 1.00 91.00 103 ARG A N 1
ATOM 842 C CA . ARG A 1 103 ? 11.681 0.285 -24.822 1.00 91.00 103 ARG A CA 1
ATOM 843 C C . ARG A 1 103 ? 11.713 0.929 -26.208 1.00 91.00 103 ARG A C 1
ATOM 845 O O . ARG A 1 103 ? 11.934 0.206 -27.172 1.00 91.00 103 ARG A O 1
ATOM 852 N N . THR A 1 104 ? 11.529 2.246 -26.321 1.00 91.25 104 THR A N 1
ATOM 853 C CA . THR A 1 104 ? 11.556 2.947 -27.621 1.00 91.25 104 THR A CA 1
ATOM 854 C C . THR A 1 104 ? 12.969 3.147 -28.168 1.00 91.25 104 THR A C 1
ATOM 856 O O . THR A 1 104 ? 13.151 3.277 -29.377 1.00 91.25 104 THR A O 1
ATOM 859 N N . LYS A 1 105 ? 13.990 3.137 -27.305 1.00 92.12 105 LYS A N 1
ATOM 860 C CA . LYS A 1 105 ? 15.396 3.211 -27.722 1.00 92.12 105 LYS A CA 1
ATOM 861 C C . LYS A 1 105 ? 15.816 1.988 -28.543 1.00 92.12 105 LYS A C 1
ATOM 863 O O . LYS A 1 105 ? 15.919 0.879 -28.015 1.00 92.12 105 LYS A O 1
ATOM 868 N N . THR A 1 106 ? 16.166 2.232 -29.803 1.00 83.44 106 THR A N 1
ATOM 869 C CA . THR A 1 106 ? 16.775 1.248 -30.716 1.00 83.44 106 THR A CA 1
ATOM 870 C C . THR A 1 106 ? 18.289 1.429 -30.869 1.00 83.44 106 THR A C 1
ATOM 872 O O . THR A 1 106 ? 18.997 0.457 -31.107 1.00 83.44 106 THR A O 1
ATOM 875 N N . LYS A 1 107 ? 18.806 2.651 -30.680 1.00 87.75 107 LYS A N 1
ATOM 876 C CA . LYS A 1 107 ? 20.240 2.996 -30.737 1.00 87.75 107 LYS A CA 1
ATOM 877 C C . LYS A 1 107 ? 20.732 3.491 -29.370 1.00 87.75 107 LYS A C 1
ATOM 879 O O . LYS A 1 107 ? 19.940 4.005 -28.583 1.00 87.75 107 LYS A O 1
ATOM 884 N N . ASN A 1 108 ? 22.031 3.343 -29.090 1.00 88.81 108 ASN A N 1
ATOM 885 C CA . ASN A 1 108 ? 22.689 3.797 -27.849 1.00 88.81 108 ASN A CA 1
ATOM 886 C C . ASN A 1 108 ? 22.025 3.284 -26.557 1.00 88.81 108 ASN A C 1
ATOM 888 O O . ASN A 1 108 ? 21.896 4.003 -25.564 1.00 88.81 108 ASN A O 1
ATOM 892 N N . LYS A 1 109 ? 21.561 2.031 -26.572 1.00 92.69 109 LYS A N 1
ATOM 893 C CA . LYS A 1 109 ? 20.878 1.427 -25.430 1.00 92.69 109 LYS A CA 1
ATOM 894 C C . LYS A 1 109 ? 21.887 1.113 -24.327 1.00 92.69 109 LYS A C 1
ATOM 896 O O . LYS A 1 109 ? 22.806 0.322 -24.520 1.00 92.69 109 LYS A O 1
ATOM 901 N N . THR A 1 110 ? 21.717 1.745 -23.172 1.00 93.44 110 THR A N 1
ATOM 902 C CA . THR A 1 110 ? 22.637 1.583 -22.039 1.00 93.44 110 THR A CA 1
ATOM 903 C C . THR A 1 110 ? 22.361 0.275 -21.287 1.00 93.44 110 THR A C 1
ATOM 905 O O . THR A 1 110 ? 21.241 -0.245 -21.354 1.00 93.44 110 THR A O 1
ATOM 908 N N . PRO A 1 111 ? 23.314 -0.247 -20.491 1.00 93.00 111 PRO A N 1
ATOM 909 C CA . PRO A 1 111 ? 23.072 -1.405 -19.624 1.00 93.00 111 PRO A CA 1
ATOM 910 C C . PRO A 1 111 ? 21.844 -1.244 -18.711 1.00 93.00 111 PRO A C 1
ATOM 912 O O . PRO A 1 111 ? 21.102 -2.197 -18.476 1.00 93.00 111 PRO A O 1
ATOM 915 N N . ILE A 1 112 ? 21.573 -0.017 -18.252 1.00 90.62 112 ILE A N 1
ATOM 916 C CA . ILE A 1 112 ? 20.401 0.307 -17.430 1.00 90.62 112 ILE A CA 1
ATOM 917 C C . ILE A 1 112 ? 19.104 0.155 -18.236 1.00 90.62 112 ILE A C 1
ATOM 919 O O . ILE A 1 112 ? 18.114 -0.359 -17.713 1.00 90.62 112 ILE A O 1
ATOM 923 N N . ASP A 1 113 ? 19.094 0.566 -19.507 1.00 92.12 113 ASP A N 1
ATOM 924 C CA . ASP A 1 113 ? 17.927 0.412 -20.380 1.00 92.12 113 ASP A CA 1
ATOM 925 C C . ASP A 1 113 ? 17.596 -1.075 -20.603 1.00 92.12 113 ASP A C 1
ATOM 927 O O . ASP A 1 113 ? 16.428 -1.466 -20.525 1.00 92.12 113 ASP A O 1
ATOM 931 N N . TYR A 1 114 ? 18.612 -1.922 -20.812 1.00 91.56 114 TYR A N 1
ATOM 932 C CA . TYR A 1 114 ? 18.430 -3.377 -20.879 1.00 91.56 114 TYR A CA 1
ATOM 933 C C . TYR A 1 114 ? 17.919 -3.949 -19.556 1.00 91.56 114 TYR A C 1
ATOM 935 O O . TYR A 1 114 ? 16.942 -4.699 -19.549 1.00 91.56 114 TYR A O 1
ATOM 943 N N . HIS A 1 115 ? 18.520 -3.555 -18.429 1.00 91.25 115 HIS A N 1
ATOM 944 C CA . HIS A 1 115 ? 18.086 -3.997 -17.106 1.00 91.25 115 HIS A CA 1
ATOM 945 C C . HIS A 1 115 ? 16.610 -3.661 -16.845 1.00 91.25 115 HIS A C 1
ATOM 947 O O . HIS A 1 115 ? 15.871 -4.509 -16.339 1.00 91.25 115 HIS A O 1
ATOM 953 N N . ARG A 1 116 ? 16.162 -2.452 -17.214 1.00 92.94 116 ARG A N 1
ATOM 954 C CA . ARG A 1 116 ? 14.755 -2.048 -17.085 1.00 92.94 116 ARG A CA 1
ATOM 955 C C . ARG A 1 116 ? 13.841 -2.942 -17.914 1.00 92.94 116 ARG A C 1
ATOM 957 O O . ARG A 1 116 ? 12.932 -3.532 -17.345 1.00 92.94 116 ARG A O 1
ATOM 964 N N . CYS A 1 117 ? 14.130 -3.114 -19.205 1.00 90.44 117 CYS A N 1
ATOM 965 C CA . CYS A 1 117 ? 13.319 -3.956 -20.094 1.00 90.44 117 CYS A CA 1
ATOM 966 C C . CYS A 1 117 ? 13.285 -5.428 -19.645 1.00 90.44 117 CYS A C 1
ATOM 968 O O . CYS A 1 117 ? 12.311 -6.136 -19.872 1.00 90.44 117 CYS A O 1
ATOM 970 N N . CYS A 1 118 ? 14.350 -5.909 -19.001 1.00 89.06 118 CYS A N 1
ATOM 971 C CA . CYS A 1 118 ? 14.417 -7.282 -18.513 1.00 89.06 118 CYS A CA 1
ATOM 972 C C . CYS A 1 118 ? 13.615 -7.536 -17.234 1.00 89.06 118 CYS A C 1
ATOM 974 O O . CYS A 1 118 ? 13.246 -8.689 -17.003 1.00 89.06 118 CYS A O 1
ATOM 976 N N . ASN A 1 119 ? 13.387 -6.511 -16.410 1.00 90.00 119 ASN A N 1
ATOM 977 C CA . ASN A 1 119 ? 12.757 -6.642 -15.093 1.00 90.00 119 ASN A CA 1
ATOM 978 C C . ASN A 1 119 ? 11.359 -6.027 -15.010 1.00 90.00 119 ASN A C 1
ATOM 980 O O . ASN A 1 119 ? 10.609 -6.381 -14.099 1.00 90.00 119 ASN A O 1
ATOM 984 N N . PHE A 1 120 ? 11.016 -5.134 -15.937 1.00 93.62 120 PHE A N 1
ATOM 985 C CA . PHE A 1 120 ? 9.772 -4.381 -15.931 1.00 93.62 120 PHE A CA 1
ATOM 986 C C . PHE A 1 120 ? 9.116 -4.372 -17.304 1.00 93.62 120 PHE A C 1
ATOM 988 O O . PHE A 1 120 ? 9.788 -4.219 -18.325 1.00 93.62 120 PHE A O 1
ATOM 995 N N . ASP A 1 121 ? 7.796 -4.488 -17.291 1.00 93.06 121 ASP A N 1
ATOM 996 C CA . ASP A 1 121 ? 6.939 -4.233 -18.436 1.00 93.06 121 ASP A CA 1
ATOM 997 C C . ASP A 1 121 ? 5.746 -3.363 -18.010 1.00 93.06 121 ASP A C 1
ATOM 999 O O . ASP A 1 121 ? 5.535 -3.127 -16.818 1.00 93.06 121 ASP A O 1
ATOM 1003 N N . ILE A 1 122 ? 5.007 -2.832 -18.975 1.00 94.00 122 ILE A N 1
ATOM 1004 C CA . ILE A 1 122 ? 3.869 -1.947 -18.764 1.00 94.00 122 ILE A CA 1
ATOM 1005 C C . ILE A 1 122 ? 2.642 -2.607 -19.378 1.00 94.00 122 ILE A C 1
ATOM 1007 O O . ILE A 1 122 ? 2.628 -2.930 -20.564 1.00 94.00 122 ILE A O 1
ATOM 1011 N N . LEU A 1 123 ? 1.610 -2.769 -18.559 1.00 93.25 123 LEU A N 1
ATOM 1012 C CA . LEU A 1 123 ? 0.290 -3.197 -18.987 1.00 93.25 123 LEU A CA 1
ATOM 1013 C C . LEU A 1 123 ? -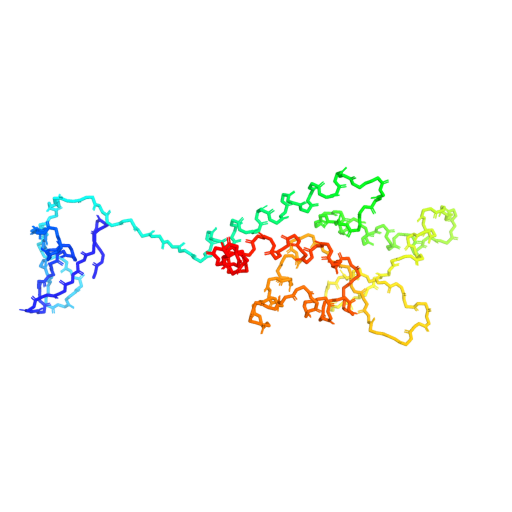0.651 -1.996 -18.943 1.00 93.25 123 LEU A C 1
ATOM 1015 O O . LEU A 1 123 ? -0.709 -1.289 -17.936 1.00 93.25 123 LEU A O 1
ATOM 1019 N N . ARG A 1 124 ? -1.382 -1.770 -20.033 1.00 91.94 124 ARG A N 1
ATOM 1020 C CA . ARG A 1 124 ? -2.402 -0.725 -20.100 1.00 91.94 124 ARG A CA 1
ATOM 1021 C C . ARG A 1 124 ? -3.751 -1.311 -19.694 1.00 91.94 124 ARG A C 1
ATOM 1023 O O . ARG A 1 124 ? -4.278 -2.174 -20.390 1.00 91.94 124 ARG A O 1
ATOM 1030 N N . GLU A 1 125 ? -4.295 -0.833 -18.581 1.00 87.94 125 GLU A N 1
ATOM 1031 C CA . GLU A 1 125 ? -5.628 -1.180 -18.084 1.00 87.94 125 GLU A CA 1
ATOM 1032 C C . GLU A 1 125 ? -6.507 0.075 -18.144 1.00 87.94 125 GLU A C 1
ATOM 1034 O O . GLU A 1 125 ? -6.372 1.001 -17.336 1.00 87.94 125 GLU A O 1
ATOM 1039 N N . GLY A 1 126 ? -7.369 0.129 -19.166 1.00 88.06 126 GLY A N 1
ATOM 1040 C CA . GLY A 1 126 ? -8.156 1.316 -19.500 1.00 88.06 126 GLY A CA 1
ATOM 1041 C C . GLY A 1 126 ? -7.262 2.519 -19.820 1.00 88.06 126 GLY A C 1
ATOM 1042 O O . GLY A 1 126 ? -6.421 2.467 -20.724 1.00 88.06 126 GLY A O 1
ATOM 1043 N N . ASP A 1 127 ? -7.421 3.584 -19.034 1.00 88.56 127 ASP A N 1
ATOM 1044 C CA . ASP A 1 127 ? -6.654 4.828 -19.167 1.00 88.56 127 ASP A CA 1
ATOM 1045 C C . ASP A 1 127 ? -5.394 4.871 -18.294 1.00 88.56 127 ASP A C 1
ATOM 1047 O O . ASP A 1 127 ? -4.654 5.855 -18.318 1.00 88.56 127 ASP A O 1
ATOM 1051 N N . THR A 1 128 ? -5.127 3.814 -17.520 1.00 89.38 128 THR A N 1
ATOM 1052 C CA . THR A 1 128 ? -3.986 3.776 -16.602 1.00 89.38 128 THR A CA 1
ATOM 1053 C C . THR A 1 128 ? -2.941 2.756 -17.022 1.00 89.38 128 THR A C 1
ATOM 1055 O O . THR A 1 128 ? -3.244 1.629 -17.412 1.00 89.38 128 THR A O 1
ATOM 1058 N N . ASP A 1 129 ? -1.678 3.155 -16.905 1.00 93.62 129 ASP A N 1
ATOM 1059 C CA . ASP A 1 129 ? -0.540 2.274 -17.115 1.00 93.62 129 ASP A CA 1
ATOM 1060 C C . ASP A 1 129 ? -0.085 1.679 -15.785 1.00 93.62 129 ASP A C 1
ATOM 1062 O O . ASP A 1 129 ? 0.184 2.400 -14.818 1.00 93.62 129 ASP A O 1
ATOM 1066 N N . LYS A 1 130 ? 0.031 0.355 -15.749 1.00 94.06 130 LYS A N 1
ATOM 1067 C CA . LYS A 1 130 ? 0.474 -0.402 -14.582 1.00 94.06 130 LYS A CA 1
ATOM 1068 C C . LYS A 1 130 ? 1.796 -1.093 -14.880 1.00 94.06 130 LYS A C 1
ATOM 1070 O O . LYS A 1 130 ? 1.991 -1.705 -15.927 1.00 94.06 130 LYS A O 1
ATOM 1075 N N . LEU A 1 131 ? 2.719 -1.002 -13.930 1.00 94.94 131 LEU A N 1
ATOM 1076 C CA . LEU A 1 131 ? 4.010 -1.675 -13.993 1.00 94.94 131 LEU A CA 1
ATOM 1077 C C . LEU A 1 131 ? 3.838 -3.154 -13.620 1.00 94.94 131 LEU A C 1
ATOM 1079 O O . LEU A 1 131 ? 3.309 -3.472 -12.554 1.00 94.94 131 LEU A O 1
ATOM 1083 N N . ILE A 1 132 ? 4.328 -4.058 -14.463 1.00 94.81 132 ILE A N 1
ATOM 1084 C CA . ILE A 1 132 ? 4.224 -5.510 -14.287 1.00 94.81 132 ILE A CA 1
ATOM 1085 C C . ILE A 1 132 ? 5.584 -6.198 -14.460 1.00 94.81 132 ILE A C 1
ATOM 1087 O O . ILE A 1 132 ? 6.558 -5.618 -14.947 1.00 94.81 132 ILE A O 1
ATOM 1091 N N . VAL A 1 133 ? 5.665 -7.459 -14.040 1.00 92.19 133 VAL A N 1
ATOM 1092 C CA . VAL A 1 133 ? 6.795 -8.336 -14.366 1.00 92.19 133 VAL A CA 1
ATOM 1093 C C . VAL A 1 133 ? 6.697 -8.751 -15.843 1.00 92.19 133 VAL A C 1
ATOM 1095 O O . VAL A 1 133 ? 5.634 -9.224 -16.242 1.00 92.19 133 VAL A O 1
ATOM 1098 N N . PRO A 1 134 ? 7.782 -8.646 -16.640 1.00 90.44 134 PRO A N 1
ATOM 1099 C CA . PRO A 1 134 ? 7.791 -9.073 -18.036 1.00 90.44 134 PRO A CA 1
ATOM 1100 C C . PRO A 1 134 ? 7.343 -10.523 -18.223 1.00 90.44 134 PRO A C 1
ATOM 1102 O O . PRO A 1 134 ? 7.842 -11.435 -17.552 1.00 90.44 134 PRO A O 1
ATOM 1105 N N . LEU A 1 135 ? 6.451 -10.736 -19.188 1.00 83.94 135 LEU A N 1
ATOM 1106 C CA . LEU A 1 135 ? 5.925 -12.044 -19.576 1.00 83.94 135 LEU A CA 1
ATOM 1107 C C . LEU A 1 135 ? 6.906 -12.733 -20.540 1.00 83.94 135 LEU A C 1
ATOM 1109 O O . LEU A 1 135 ? 6.643 -12.867 -21.726 1.00 83.94 135 LEU A O 1
ATOM 1113 N N . LYS A 1 136 ? 8.082 -13.125 -20.037 1.00 68.56 136 LYS A N 1
ATOM 1114 C CA . LYS A 1 136 ? 9.102 -13.869 -20.803 1.00 68.56 136 LYS A CA 1
ATOM 1115 C C . LYS A 1 136 ? 8.740 -15.359 -20.901 1.00 68.56 136 LYS A C 1
ATOM 1117 O O . LYS A 1 136 ? 9.430 -16.184 -20.314 1.00 68.56 136 LYS A O 1
ATOM 1122 N N . ASP A 1 137 ? 7.604 -15.677 -21.521 1.00 60.56 137 ASP A N 1
ATOM 1123 C CA . ASP A 1 137 ? 7.151 -17.055 -21.812 1.00 60.56 137 ASP A CA 1
ATOM 1124 C C . ASP A 1 137 ? 6.615 -17.868 -20.614 1.00 60.56 137 ASP A C 1
ATOM 1126 O O . ASP A 1 137 ? 6.507 -19.093 -20.663 1.00 60.56 137 ASP A O 1
ATOM 1130 N N . LYS A 1 138 ? 6.235 -17.209 -19.510 1.00 61.62 138 LYS A N 1
ATOM 1131 C CA . LYS A 1 138 ? 5.641 -17.894 -18.347 1.00 61.62 138 LYS A CA 1
ATOM 1132 C C . LYS A 1 138 ? 4.125 -18.009 -18.486 1.00 61.62 138 LYS A C 1
ATOM 1134 O O . LYS A 1 138 ? 3.430 -17.001 -18.398 1.00 61.62 138 LYS A O 1
ATOM 1139 N N . VAL A 1 139 ? 3.616 -19.240 -18.583 1.00 70.69 139 VAL A N 1
ATOM 1140 C CA . VAL A 1 139 ? 2.200 -19.565 -18.337 1.00 70.69 139 VAL A CA 1
ATOM 1141 C C . VAL A 1 139 ? 1.930 -19.342 -16.846 1.00 70.69 139 VAL A C 1
ATOM 1143 O O . VAL A 1 139 ? 2.176 -20.206 -16.008 1.00 70.69 139 VAL A O 1
ATOM 1146 N N . GLY A 1 140 ? 1.536 -18.130 -16.475 1.00 74.56 140 GLY A N 1
ATOM 1147 C CA . GLY A 1 140 ? 1.313 -17.766 -15.083 1.00 74.56 140 GLY A CA 1
ATOM 1148 C C . GLY A 1 140 ? 0.578 -16.438 -14.943 1.00 74.56 140 GLY A C 1
ATOM 1149 O O . GLY A 1 140 ? 0.494 -15.679 -15.908 1.00 74.56 140 GLY A O 1
ATOM 1150 N N . PRO A 1 141 ? 0.036 -16.148 -13.749 1.00 85.62 141 PRO A N 1
ATOM 1151 C CA . PRO A 1 141 ? -0.687 -14.909 -13.511 1.00 85.62 141 PRO A CA 1
ATOM 1152 C C . PRO A 1 141 ? 0.233 -13.698 -13.694 1.00 85.62 141 PRO A C 1
ATOM 1154 O O . PRO A 1 141 ? 1.411 -13.727 -13.314 1.00 85.62 141 PRO A O 1
ATOM 1157 N N . VAL A 1 142 ? -0.328 -12.622 -14.247 1.00 90.56 142 VAL A N 1
ATOM 1158 C CA . VAL A 1 142 ? 0.349 -11.326 -14.342 1.00 90.56 142 VAL A CA 1
ATOM 1159 C C . VAL A 1 142 ? 0.658 -10.835 -12.930 1.00 90.56 142 VAL A C 1
ATOM 1161 O O . VAL A 1 142 ? -0.201 -10.842 -12.048 1.00 90.56 142 VAL A O 1
ATOM 1164 N N . ARG A 1 143 ? 1.912 -10.429 -12.707 1.00 93.12 143 ARG A N 1
ATOM 1165 C CA . ARG A 1 143 ? 2.375 -9.924 -11.410 1.00 93.12 143 ARG A CA 1
ATOM 1166 C C . ARG A 1 143 ? 2.620 -8.430 -11.491 1.00 93.12 143 ARG A C 1
ATOM 1168 O O . ARG A 1 143 ? 3.535 -7.997 -12.189 1.00 93.12 143 ARG A O 1
ATOM 1175 N N . TYR A 1 144 ? 1.855 -7.675 -10.723 1.00 94.62 144 TYR A N 1
ATOM 1176 C CA . TYR A 1 144 ? 1.886 -6.223 -10.676 1.00 94.62 144 TYR A CA 1
ATOM 1177 C C . TYR A 1 144 ? 2.913 -5.709 -9.666 1.00 94.62 144 TYR A C 1
ATOM 1179 O O . TYR A 1 144 ? 3.213 -6.343 -8.647 1.00 94.62 144 TYR A O 1
ATOM 1187 N N . PHE A 1 145 ? 3.438 -4.525 -9.948 1.00 94.75 145 PHE A N 1
ATOM 1188 C CA . PHE A 1 145 ? 4.115 -3.682 -8.978 1.00 94.75 145 PHE A CA 1
ATOM 1189 C C . PHE A 1 145 ? 3.164 -2.572 -8.544 1.00 94.75 145 PHE A C 1
ATOM 1191 O O . PHE A 1 145 ? 2.502 -1.954 -9.378 1.00 94.75 145 PHE A O 1
ATOM 1198 N N . THR A 1 146 ? 3.155 -2.288 -7.248 1.00 94.38 146 THR A N 1
ATOM 1199 C CA . THR A 1 146 ? 2.341 -1.228 -6.639 1.00 94.38 146 THR A CA 1
ATOM 1200 C C . THR A 1 146 ? 3.231 -0.188 -5.962 1.00 94.38 146 THR A C 1
ATOM 1202 O O . THR A 1 146 ? 4.410 -0.451 -5.692 1.00 94.38 146 THR A O 1
ATOM 1205 N N . TYR A 1 147 ? 2.702 1.006 -5.705 1.00 94.19 147 TYR A N 1
ATOM 1206 C CA . TYR A 1 147 ? 3.381 2.033 -4.905 1.00 94.19 147 TYR A CA 1
ATOM 1207 C C . TYR A 1 147 ? 2.949 1.956 -3.436 1.00 94.19 147 TYR A C 1
ATOM 1209 O O . TYR A 1 147 ? 1.946 1.332 -3.105 1.00 94.19 147 TYR A O 1
ATOM 1217 N N . LEU A 1 148 ? 3.720 2.581 -2.542 1.00 91.62 148 LEU A N 1
ATOM 1218 C CA . LEU A 1 148 ? 3.579 2.430 -1.088 1.00 91.62 148 LEU A CA 1
ATOM 1219 C C . LEU A 1 148 ? 2.151 2.647 -0.557 1.00 91.62 148 LEU A C 1
ATOM 1221 O O . LEU A 1 148 ? 1.717 1.917 0.332 1.00 91.62 148 LEU A O 1
ATOM 1225 N N . GLU A 1 149 ? 1.436 3.643 -1.077 1.00 91.25 149 GLU A N 1
ATOM 1226 C CA . GLU A 1 149 ? 0.086 3.955 -0.600 1.00 91.25 149 GLU A CA 1
ATOM 1227 C C . GLU A 1 149 ? -0.920 2.883 -1.020 1.00 91.25 149 GLU A C 1
ATOM 1229 O O . GLU A 1 149 ? -1.622 2.335 -0.175 1.00 91.25 149 GLU A O 1
ATOM 1234 N N . GLU A 1 150 ? -0.894 2.499 -2.298 1.00 93.50 150 GLU A N 1
ATOM 1235 C CA . GLU A 1 150 ? -1.715 1.418 -2.853 1.00 93.50 150 GLU A CA 1
ATOM 1236 C C . GLU A 1 150 ? -1.400 0.069 -2.181 1.00 93.50 150 GLU A C 1
ATOM 1238 O O . GLU A 1 150 ? -2.301 -0.726 -1.925 1.00 93.50 150 GLU A O 1
ATOM 1243 N N . MET A 1 151 ? -0.135 -0.180 -1.809 1.00 93.81 151 MET A N 1
ATOM 1244 C CA . MET A 1 151 ? 0.242 -1.371 -1.036 1.00 93.81 151 MET A CA 1
ATOM 1245 C C . MET A 1 151 ? -0.505 -1.460 0.294 1.00 93.81 151 MET A C 1
ATOM 1247 O O . MET A 1 151 ? -0.916 -2.556 0.672 1.00 93.81 151 MET A O 1
ATOM 1251 N N . PHE A 1 152 ? -0.630 -0.349 1.028 1.00 94.44 152 PHE A N 1
ATOM 1252 C CA . PHE A 1 152 ? -1.321 -0.361 2.317 1.00 94.44 152 PHE A CA 1
ATOM 1253 C C . PHE A 1 152 ? -2.788 -0.727 2.129 1.00 94.44 152 PHE A C 1
ATOM 1255 O O . PHE A 1 152 ? -3.268 -1.621 2.822 1.00 94.44 152 PHE A O 1
ATOM 1262 N N . ASP A 1 153 ? -3.458 -0.083 1.175 1.00 94.50 153 ASP A N 1
ATOM 1263 C CA . ASP A 1 153 ? -4.885 -0.276 0.929 1.00 94.50 153 ASP A CA 1
ATOM 1264 C C . ASP A 1 153 ? -5.162 -1.737 0.498 1.00 94.50 153 ASP A C 1
ATOM 1266 O O . ASP A 1 153 ? -5.950 -2.432 1.137 1.00 94.50 153 ASP A O 1
ATOM 1270 N N . ILE A 1 154 ? -4.379 -2.287 -0.445 1.00 96.00 154 ILE A N 1
ATOM 1271 C CA . ILE A 1 154 ? -4.484 -3.697 -0.879 1.00 96.00 154 ILE A CA 1
ATOM 1272 C C . ILE A 1 154 ? -4.296 -4.679 0.288 1.00 96.00 154 ILE A C 1
ATOM 1274 O O . ILE A 1 154 ? -5.040 -5.661 0.428 1.00 96.00 154 ILE A O 1
ATOM 1278 N N . ILE A 1 155 ? -3.271 -4.462 1.121 1.00 96.00 155 ILE A N 1
ATOM 1279 C CA . ILE A 1 155 ? -3.004 -5.334 2.269 1.00 96.00 155 ILE A CA 1
ATOM 1280 C C . ILE A 1 155 ? -4.120 -5.186 3.307 1.00 96.00 155 ILE A C 1
ATOM 1282 O O . ILE A 1 155 ? -4.542 -6.194 3.878 1.00 96.00 155 ILE A O 1
ATOM 1286 N N . HIS A 1 156 ? -4.604 -3.969 3.553 1.00 95.00 156 HIS A N 1
ATOM 1287 C CA . HIS A 1 156 ? -5.680 -3.702 4.496 1.00 95.00 156 HIS A CA 1
ATOM 1288 C C . HIS A 1 156 ? -6.964 -4.423 4.088 1.00 95.00 156 HIS A C 1
ATOM 1290 O O . HIS A 1 156 ? -7.486 -5.219 4.873 1.00 95.00 156 HIS A O 1
ATOM 1296 N N . ASP A 1 157 ? -7.393 -4.255 2.841 1.00 95.38 157 ASP A N 1
ATOM 1297 C CA . ASP A 1 157 ? -8.617 -4.853 2.308 1.00 95.38 157 ASP A CA 1
ATOM 1298 C C . ASP A 1 157 ? -8.539 -6.383 2.296 1.00 95.38 157 ASP A C 1
ATOM 1300 O O . ASP A 1 157 ? -9.464 -7.085 2.721 1.00 95.38 157 ASP A O 1
ATOM 1304 N N . THR A 1 158 ? -7.386 -6.935 1.907 1.00 96.19 158 THR A N 1
ATOM 1305 C CA . THR A 1 158 ? -7.153 -8.387 1.957 1.00 96.19 158 THR A CA 1
ATOM 1306 C C . THR A 1 158 ? -7.158 -8.903 3.401 1.00 96.19 158 THR A C 1
ATOM 1308 O O . THR A 1 158 ? -7.662 -9.989 3.701 1.00 96.19 158 THR A O 1
ATOM 1311 N N . HIS A 1 159 ? -6.627 -8.128 4.345 1.00 95.12 159 HIS A N 1
ATOM 1312 C CA . HIS A 1 159 ? -6.618 -8.502 5.753 1.00 95.12 159 HIS A CA 1
ATOM 1313 C C . HIS A 1 159 ? -8.019 -8.457 6.378 1.00 95.12 159 HIS A C 1
ATOM 1315 O O . HIS A 1 159 ? -8.374 -9.360 7.141 1.00 95.12 159 HIS A O 1
ATOM 1321 N N . MET A 1 160 ? -8.819 -7.443 6.036 1.00 94.38 160 MET A N 1
ATOM 1322 C CA . MET A 1 160 ? -10.205 -7.307 6.487 1.00 94.38 160 MET A CA 1
ATOM 1323 C C . MET A 1 160 ? -11.093 -8.402 5.890 1.00 94.38 160 MET A C 1
ATOM 1325 O O . MET A 1 160 ? -11.768 -9.113 6.637 1.00 94.38 160 MET A O 1
ATOM 1329 N N . SER A 1 161 ? -11.025 -8.627 4.574 1.00 94.31 161 SER A N 1
ATOM 1330 C CA . SER A 1 161 ? -11.815 -9.661 3.880 1.00 94.31 161 SER A CA 1
ATOM 1331 C C . SER A 1 161 ? -11.527 -11.073 4.395 1.00 94.31 161 SER A C 1
ATOM 1333 O O . SER A 1 161 ? -12.426 -11.903 4.524 1.00 94.31 161 SER A O 1
ATOM 1335 N N . THR A 1 162 ? -10.281 -11.350 4.786 1.00 93.19 162 THR A N 1
ATOM 1336 C CA . THR A 1 162 ? -9.899 -12.647 5.359 1.00 93.19 162 THR A CA 1
ATOM 1337 C C . THR A 1 162 ? -10.206 -12.801 6.850 1.00 93.19 162 THR A C 1
ATOM 1339 O O . THR A 1 162 ? -9.839 -13.845 7.410 1.00 93.19 162 THR A O 1
ATOM 1342 N N . LYS A 1 163 ? -10.884 -11.815 7.464 1.00 92.69 163 LYS A N 1
ATOM 1343 C CA . LYS A 1 163 ? -11.199 -11.704 8.900 1.00 92.69 163 LYS A CA 1
ATOM 1344 C C . LYS A 1 163 ? -9.947 -11.762 9.772 1.00 92.69 163 LYS A C 1
ATOM 1346 O O . LYS A 1 163 ? -9.788 -12.655 10.602 1.00 92.69 163 LYS A O 1
ATOM 1351 N N . HIS A 1 164 ? -9.047 -10.808 9.557 1.00 91.56 164 HIS A N 1
ATOM 1352 C CA . HIS A 1 164 ? -7.731 -10.752 10.188 1.00 91.56 164 HIS A CA 1
ATOM 1353 C C . HIS A 1 164 ? -6.847 -11.963 9.858 1.00 91.56 164 HIS A C 1
ATOM 1355 O O . HIS A 1 164 ? -6.241 -12.584 10.736 1.00 91.56 164 HIS A O 1
ATOM 1361 N N . GLY A 1 165 ? -6.760 -12.303 8.568 1.00 90.56 165 GLY A N 1
ATOM 1362 C CA . GLY A 1 165 ? -5.914 -13.390 8.089 1.00 90.56 165 GLY A CA 1
ATOM 1363 C C . GLY A 1 165 ? -4.451 -13.217 8.504 1.00 90.56 165 GLY A C 1
ATOM 1364 O O . GLY A 1 165 ? -3.864 -12.145 8.348 1.00 90.56 165 GLY A O 1
ATOM 1365 N N . GLY A 1 166 ? -3.857 -14.291 9.027 1.00 91.19 166 GLY A N 1
ATOM 1366 C CA . GLY A 1 166 ? -2.445 -14.319 9.400 1.00 91.19 166 GLY A CA 1
ATOM 1367 C C . GLY A 1 166 ? -1.504 -14.270 8.192 1.00 91.19 166 GLY A C 1
ATOM 1368 O O . GLY A 1 166 ? -1.918 -14.396 7.037 1.00 91.19 166 GLY A O 1
ATOM 1369 N N . ARG A 1 167 ? -0.204 -14.145 8.474 1.00 93.06 167 ARG A N 1
ATOM 1370 C CA . ARG A 1 167 ? 0.873 -13.979 7.481 1.00 93.06 167 ARG A CA 1
ATOM 1371 C C . ARG A 1 167 ? 0.773 -14.933 6.292 1.00 93.06 167 ARG A C 1
ATOM 1373 O O . ARG A 1 167 ? 0.857 -14.495 5.150 1.00 93.06 167 ARG A O 1
ATOM 1380 N N . ASP A 1 168 ? 0.622 -16.230 6.545 1.00 93.69 168 ASP A N 1
ATOM 1381 C CA . ASP A 1 168 ? 0.687 -17.229 5.475 1.00 93.69 168 ASP A CA 1
ATOM 1382 C C . ASP A 1 168 ? -0.568 -17.227 4.598 1.00 93.69 168 ASP A C 1
ATOM 1384 O O . ASP A 1 168 ? -0.463 -17.437 3.391 1.00 93.69 168 ASP A O 1
ATOM 1388 N N . LYS A 1 169 ? -1.729 -16.888 5.174 1.00 95.19 169 LYS A N 1
ATOM 1389 C CA . LYS A 1 169 ? -2.978 -16.682 4.429 1.00 95.19 169 LYS A CA 1
ATOM 1390 C C . LYS A 1 169 ? -2.863 -15.457 3.518 1.00 95.19 169 LYS A C 1
ATOM 1392 O O . LYS A 1 169 ? -3.087 -15.569 2.319 1.00 95.19 169 LYS A O 1
ATOM 1397 N N . MET A 1 170 ? -2.411 -14.330 4.070 1.00 95.25 170 MET A N 1
ATOM 1398 C CA . MET A 1 170 ? -2.160 -13.092 3.320 1.00 95.25 170 MET A CA 1
ATOM 1399 C C . MET A 1 170 ? -1.166 -13.312 2.174 1.00 95.25 170 MET A C 1
ATOM 1401 O O . MET A 1 170 ? -1.400 -12.896 1.043 1.00 95.25 170 MET A O 1
ATOM 1405 N N . ARG A 1 171 ? -0.068 -14.028 2.448 1.00 94.88 171 ARG A N 1
ATOM 1406 C CA . ARG A 1 171 ? 0.969 -14.342 1.459 1.00 94.88 171 ARG A CA 1
ATOM 1407 C C . ARG A 1 171 ? 0.416 -15.130 0.274 1.00 94.88 171 ARG A C 1
ATOM 1409 O O . ARG A 1 171 ? 0.747 -14.798 -0.861 1.00 94.88 171 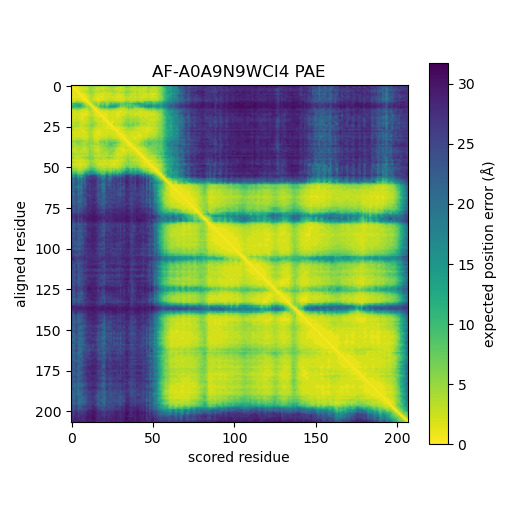ARG A O 1
ATOM 1416 N N . LYS A 1 172 ? -0.396 -16.160 0.539 1.00 95.00 172 LYS A N 1
ATOM 1417 C CA . LYS A 1 172 ? -1.001 -17.005 -0.501 1.00 95.00 172 LYS A CA 1
ATOM 1418 C C . LYS A 1 172 ? -1.926 -16.213 -1.430 1.00 95.00 172 LYS A C 1
ATOM 1420 O O . LYS A 1 172 ? -1.976 -16.536 -2.607 1.00 95.00 172 LYS A O 1
ATOM 1425 N N . LEU A 1 173 ? -2.606 -15.182 -0.924 1.00 94.69 173 LEU A N 1
ATOM 1426 C CA . LEU A 1 173 ? -3.519 -14.353 -1.719 1.00 94.69 173 LEU A CA 1
ATOM 1427 C C . LEU A 1 173 ? -2.795 -13.255 -2.513 1.00 94.69 173 LEU A C 1
ATOM 1429 O O . LEU A 1 173 ? -3.135 -13.006 -3.666 1.00 94.69 173 LEU A O 1
ATOM 1433 N N . LEU A 1 174 ? -1.784 -12.620 -1.910 1.00 95.31 174 LEU A N 1
ATOM 1434 C CA . LEU A 1 174 ? -1.149 -11.422 -2.471 1.00 95.31 174 LEU A CA 1
ATOM 1435 C C . LEU A 1 174 ? 0.042 -11.717 -3.390 1.00 95.31 174 LEU A C 1
ATOM 1437 O O . LEU A 1 174 ? 0.188 -11.073 -4.423 1.00 95.31 174 LEU A O 1
ATOM 1441 N N . GLN A 1 175 ? 0.907 -12.682 -3.059 1.00 91.44 175 GLN A N 1
ATOM 1442 C CA . GLN A 1 175 ? 2.128 -12.926 -3.848 1.00 91.44 175 GLN A CA 1
ATOM 1443 C C . GLN A 1 175 ? 1.907 -13.395 -5.296 1.00 91.44 175 GLN A C 1
ATOM 1445 O O . GLN A 1 175 ? 2.760 -13.063 -6.132 1.00 91.44 175 GLN A O 1
ATOM 1450 N N . PRO A 1 176 ? 0.835 -14.151 -5.623 1.00 92.25 176 PRO A N 1
ATOM 1451 C CA . PRO A 1 176 ? 0.532 -14.496 -7.010 1.00 92.25 176 PRO A CA 1
ATOM 1452 C C . PRO A 1 176 ? 0.214 -13.276 -7.873 1.00 92.25 176 PRO A C 1
ATOM 1454 O O . PRO A 1 176 ? 0.518 -13.299 -9.056 1.00 92.25 176 PRO A O 1
ATOM 1457 N N . GLN A 1 177 ? -0.343 -12.218 -7.277 1.00 93.00 177 GLN A N 1
ATOM 1458 C CA . GLN A 1 177 ? -0.783 -11.014 -7.984 1.00 93.00 177 GLN A CA 1
ATOM 1459 C C . GLN A 1 177 ? 0.248 -9.886 -7.912 1.00 93.00 177 GLN A C 1
ATOM 1461 O O . GLN A 1 177 ? 0.400 -9.130 -8.860 1.00 93.00 177 GLN A O 1
ATOM 1466 N N . PHE A 1 178 ? 1.012 -9.782 -6.824 1.00 94.38 178 PHE A N 1
ATOM 1467 C CA . PHE A 1 178 ? 1.916 -8.657 -6.597 1.00 94.38 178 PHE A CA 1
ATOM 1468 C C . PHE A 1 178 ? 3.359 -9.118 -6.404 1.00 94.38 178 PHE A C 1
ATOM 1470 O O . PHE A 1 178 ? 3.666 -10.029 -5.626 1.00 94.38 178 PHE A O 1
ATOM 1477 N N . LYS A 1 179 ? 4.287 -8.483 -7.126 1.00 93.00 179 LYS A N 1
ATOM 1478 C CA . LYS A 1 179 ? 5.715 -8.811 -7.059 1.00 93.00 179 LYS A CA 1
ATOM 1479 C C . LYS A 1 179 ? 6.388 -8.198 -5.833 1.00 93.00 179 LYS A C 1
ATOM 1481 O O . LYS A 1 179 ? 7.202 -8.873 -5.201 1.00 93.00 179 LYS A O 1
ATOM 1486 N N . ASN A 1 180 ? 6.051 -6.954 -5.499 1.00 92.44 180 ASN A N 1
ATOM 1487 C CA . ASN A 1 180 ? 6.708 -6.180 -4.444 1.00 92.44 180 ASN A CA 1
ATOM 1488 C C . ASN A 1 180 ? 5.988 -6.193 -3.083 1.00 92.44 180 ASN A C 1
ATOM 1490 O O . ASN A 1 180 ? 6.540 -5.693 -2.104 1.00 92.44 180 ASN A O 1
ATOM 1494 N N . ILE A 1 181 ? 4.837 -6.866 -2.967 1.00 93.44 181 ILE A N 1
ATOM 1495 C CA . ILE A 1 181 ? 4.225 -7.189 -1.668 1.00 93.44 181 ILE A CA 1
ATOM 1496 C C . ILE A 1 181 ? 4.861 -8.476 -1.123 1.00 93.44 181 ILE A C 1
ATOM 1498 O O . ILE A 1 181 ? 4.399 -9.600 -1.338 1.00 93.44 181 ILE A O 1
ATOM 1502 N N . THR A 1 182 ? 5.991 -8.318 -0.436 1.00 92.19 182 THR A N 1
ATOM 1503 C CA . THR A 1 182 ? 6.740 -9.448 0.127 1.00 92.19 182 THR A CA 1
ATOM 1504 C C . THR A 1 182 ? 6.198 -9.867 1.495 1.00 92.19 182 THR A C 1
ATOM 1506 O O . THR A 1 182 ? 5.448 -9.146 2.153 1.00 92.19 182 THR A O 1
ATOM 1509 N N . ARG A 1 183 ? 6.631 -11.043 1.971 1.00 92.00 183 ARG A N 1
ATOM 1510 C CA . ARG A 1 183 ? 6.321 -11.528 3.326 1.00 92.00 183 ARG A CA 1
ATOM 1511 C C . ARG A 1 183 ? 6.690 -10.502 4.404 1.00 92.00 183 ARG A C 1
ATOM 1513 O O . ARG A 1 183 ? 5.961 -10.367 5.380 1.00 92.00 183 ARG A O 1
ATOM 1520 N N . GLU A 1 184 ? 7.804 -9.796 4.233 1.00 91.19 184 GLU A N 1
ATOM 1521 C CA . GLU A 1 184 ? 8.267 -8.778 5.183 1.00 91.19 184 GLU A CA 1
ATOM 1522 C C . GLU A 1 184 ? 7.310 -7.588 5.258 1.00 91.19 184 GLU A C 1
ATOM 1524 O O . GLU A 1 184 ? 6.992 -7.138 6.355 1.00 91.19 184 GLU A O 1
ATOM 1529 N N . ILE A 1 185 ? 6.806 -7.118 4.113 1.00 92.81 185 ILE A N 1
ATOM 1530 C CA . ILE A 1 185 ? 5.849 -6.005 4.057 1.00 92.81 185 ILE A CA 1
ATOM 1531 C C . ILE A 1 185 ? 4.537 -6.395 4.740 1.00 92.81 185 ILE A C 1
ATOM 1533 O O . ILE A 1 185 ? 4.037 -5.653 5.585 1.00 92.81 185 ILE A O 1
ATOM 1537 N N . ILE A 1 186 ? 4.040 -7.607 4.475 1.00 94.38 186 ILE A N 1
ATOM 1538 C CA . ILE A 1 186 ? 2.866 -8.161 5.165 1.00 94.38 186 ILE A CA 1
ATOM 1539 C C . ILE A 1 186 ? 3.099 -8.200 6.683 1.00 94.38 186 ILE A C 1
ATOM 1541 O O . ILE A 1 186 ? 2.212 -7.842 7.453 1.00 94.38 186 ILE A O 1
ATOM 1545 N N . MET A 1 187 ? 4.291 -8.599 7.135 1.00 92.19 187 MET A N 1
ATOM 1546 C CA . MET A 1 187 ? 4.615 -8.597 8.564 1.00 92.19 187 MET A CA 1
ATOM 1547 C C . MET A 1 187 ? 4.625 -7.188 9.166 1.00 92.19 187 MET A C 1
ATOM 1549 O O . MET A 1 187 ? 4.106 -7.017 10.267 1.00 92.19 187 MET A O 1
ATOM 1553 N N . GLN A 1 188 ? 5.155 -6.176 8.467 1.00 93.50 188 GLN A N 1
ATOM 1554 C CA . GLN A 1 188 ? 5.086 -4.796 8.964 1.00 93.50 188 GLN A CA 1
ATOM 1555 C C . GLN A 1 188 ? 3.644 -4.328 9.142 1.00 93.50 188 GLN A C 1
ATOM 1557 O O . GLN A 1 188 ? 3.339 -3.692 10.148 1.00 93.50 188 GLN A O 1
ATOM 1562 N N . TYR A 1 189 ? 2.757 -4.697 8.218 1.00 94.12 189 TYR A N 1
ATOM 1563 C CA . TYR A 1 189 ? 1.336 -4.398 8.342 1.00 94.12 189 TYR A CA 1
ATOM 1564 C C . TYR A 1 189 ? 0.686 -5.123 9.537 1.00 94.12 189 TYR A C 1
ATOM 1566 O O . TYR A 1 189 ? 0.017 -4.504 10.363 1.00 94.12 189 TYR A O 1
ATOM 1574 N N . LEU A 1 190 ? 0.918 -6.430 9.694 1.00 92.44 190 LEU A N 1
ATOM 1575 C CA . LEU A 1 190 ? 0.340 -7.192 10.811 1.00 92.44 190 LEU A CA 1
ATOM 1576 C C . LEU A 1 190 ? 0.786 -6.660 12.182 1.00 92.44 190 LEU A C 1
ATOM 1578 O O . LEU A 1 190 ? -0.003 -6.675 13.125 1.00 92.44 190 LEU A O 1
ATOM 1582 N N . ASN A 1 191 ? 2.011 -6.135 12.278 1.00 90.62 191 ASN A N 1
ATOM 1583 C CA . ASN A 1 191 ? 2.540 -5.523 13.499 1.00 90.62 191 ASN A CA 1
ATOM 1584 C C . ASN A 1 191 ? 1.863 -4.190 13.863 1.00 90.62 191 ASN A C 1
ATOM 1586 O O . ASN A 1 191 ? 1.877 -3.806 15.034 1.00 90.62 191 ASN A O 1
ATOM 1590 N N . VAL A 1 192 ? 1.284 -3.476 12.889 1.00 91.75 192 VAL A N 1
ATOM 1591 C CA . VAL A 1 192 ? 0.522 -2.243 13.153 1.00 91.75 192 VAL A CA 1
ATOM 1592 C C . VAL A 1 192 ? -0.967 -2.506 13.371 1.00 91.75 192 VAL A C 1
ATOM 1594 O O . VAL A 1 192 ? -1.637 -1.675 13.981 1.00 91.75 192 VAL A O 1
ATOM 1597 N N . CYS A 1 193 ? -1.480 -3.668 12.950 1.00 91.50 193 CYS A N 1
ATOM 1598 C CA . CYS A 1 193 ? -2.875 -4.039 13.156 1.00 91.50 193 CYS A CA 1
ATOM 1599 C C . CYS A 1 193 ? -3.210 -4.180 14.649 1.00 91.50 193 CYS A C 1
ATOM 1601 O O . CYS A 1 193 ? -2.717 -5.071 15.345 1.00 91.50 193 CYS A O 1
ATOM 1603 N N . VAL A 1 194 ? -4.120 -3.329 15.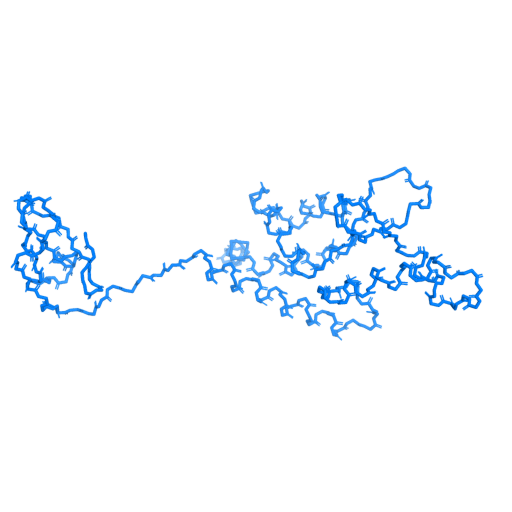130 1.00 86.50 194 VAL A N 1
ATOM 1604 C CA . VAL A 1 194 ? -4.533 -3.281 16.542 1.00 86.50 194 VAL A CA 1
ATOM 1605 C C . VAL A 1 194 ? -5.117 -4.617 17.011 1.00 86.50 194 VAL A C 1
ATOM 1607 O O . VAL A 1 194 ? -4.799 -5.079 18.107 1.00 86.50 194 VAL A O 1
ATOM 1610 N N . VAL A 1 195 ? -5.948 -5.257 16.184 1.00 87.06 195 VAL A N 1
ATOM 1611 C CA . VAL A 1 195 ? -6.618 -6.522 16.530 1.00 87.06 195 VAL A CA 1
ATOM 1612 C C . VAL A 1 195 ? -5.612 -7.669 16.609 1.00 87.06 195 VAL A C 1
ATOM 1614 O O . VAL A 1 195 ? -5.597 -8.410 17.593 1.00 87.06 195 VAL A O 1
ATOM 1617 N N . CYS A 1 196 ? -4.722 -7.789 15.619 1.00 86.44 196 CYS A N 1
ATOM 1618 C CA . CYS A 1 196 ? -3.691 -8.826 15.618 1.00 86.44 196 CYS A CA 1
ATOM 1619 C C . CYS A 1 196 ? -2.713 -8.663 16.783 1.00 86.44 196 CYS A C 1
ATOM 1621 O O . CYS A 1 196 ? -2.371 -9.651 17.430 1.00 86.44 196 CYS A O 1
ATOM 1623 N N . ARG A 1 197 ? -2.321 -7.423 17.099 1.00 83.12 197 ARG A N 1
ATOM 1624 C CA . ARG A 1 197 ? -1.410 -7.135 18.210 1.00 83.12 197 ARG A CA 1
ATOM 1625 C C . ARG A 1 197 ? -2.014 -7.504 19.567 1.00 83.12 197 ARG A C 1
ATOM 1627 O O . ARG A 1 197 ? -1.350 -8.155 20.366 1.00 83.12 197 ARG A O 1
ATOM 1634 N N . LYS A 1 198 ? -3.289 -7.166 19.806 1.00 78.88 198 LYS A N 1
ATOM 1635 C CA . LYS A 1 198 ? -4.004 -7.538 21.044 1.00 78.88 198 LYS A CA 1
ATOM 1636 C C . LYS A 1 198 ? -4.122 -9.056 21.231 1.00 78.88 198 LYS A C 1
ATOM 1638 O O . LYS A 1 198 ? -4.109 -9.526 22.362 1.00 78.88 198 LYS A O 1
ATOM 1643 N N . LYS A 1 199 ? -4.230 -9.820 20.138 1.00 70.88 199 LYS A N 1
ATOM 1644 C CA . LYS A 1 199 ? -4.279 -11.291 20.179 1.00 70.88 199 LYS A CA 1
ATOM 1645 C C . LYS A 1 199 ? -2.909 -11.926 20.456 1.00 70.88 199 LYS A C 1
ATOM 1647 O O . LYS A 1 199 ? -2.870 -12.995 21.049 1.00 70.88 199 LYS A O 1
ATOM 1652 N N . GLY A 1 200 ? -1.817 -11.282 20.035 1.00 59.50 200 GLY A N 1
ATOM 1653 C CA . GLY A 1 200 ? -0.449 -11.720 20.334 1.00 59.50 200 GLY A CA 1
ATOM 1654 C C . GLY A 1 200 ? -0.115 -11.613 21.822 1.00 59.50 200 GLY A C 1
ATOM 1655 O O . GLY A 1 200 ? 0.281 -12.603 22.415 1.00 59.50 200 GLY A O 1
ATOM 1656 N N . ASN A 1 201 ? -0.397 -10.461 22.438 1.00 56.91 201 ASN A N 1
ATOM 1657 C CA . ASN A 1 201 ? -0.074 -10.202 23.851 1.00 56.91 201 ASN A CA 1
ATOM 1658 C C . ASN A 1 201 ? -0.848 -11.066 24.865 1.00 56.91 201 ASN A C 1
ATOM 1660 O O . ASN A 1 201 ? -0.478 -11.100 26.029 1.00 56.91 201 ASN A O 1
ATOM 1664 N N . LYS A 1 202 ? -1.936 -11.735 24.462 1.00 51.81 202 LYS A N 1
ATOM 1665 C CA . LYS A 1 202 ? -2.701 -12.633 25.346 1.00 51.81 202 LYS A CA 1
ATOM 1666 C C . LYS A 1 202 ? -2.055 -14.007 25.542 1.00 51.81 202 LYS A C 1
ATOM 1668 O O . LYS A 1 202 ? -2.557 -14.772 26.347 1.00 51.81 202 LYS A O 1
ATOM 1673 N N . LYS A 1 203 ? -1.011 -14.348 24.782 1.00 48.16 203 LYS A N 1
ATOM 1674 C CA . LYS A 1 203 ? -0.372 -15.669 24.863 1.00 48.16 203 LYS A CA 1
ATOM 1675 C C . LYS A 1 203 ? 0.736 -15.769 25.913 1.00 48.16 203 LYS A C 1
ATOM 1677 O O . LYS A 1 203 ? 1.140 -16.880 26.208 1.00 48.16 203 LYS A O 1
ATOM 1682 N N . ASP A 1 204 ? 1.169 -14.645 26.481 1.00 48.81 204 ASP A N 1
ATOM 1683 C CA . ASP A 1 204 ? 2.341 -14.584 27.367 1.00 48.81 204 ASP A CA 1
ATOM 1684 C C . ASP A 1 204 ? 1.960 -14.372 28.850 1.00 48.81 204 ASP A C 1
ATOM 1686 O O . ASP A 1 204 ? 2.759 -13.855 29.620 1.00 48.81 204 ASP A O 1
ATOM 1690 N N . THR A 1 205 ? 0.717 -14.676 29.254 1.00 45.56 205 THR A N 1
ATOM 1691 C CA . THR A 1 205 ? 0.232 -14.444 30.641 1.00 45.56 205 THR A CA 1
ATOM 1692 C C . THR A 1 205 ? -0.342 -15.675 31.339 1.00 45.56 205 THR A C 1
ATOM 1694 O O . THR A 1 205 ? -0.788 -15.551 32.472 1.00 45.56 205 THR A O 1
ATOM 1697 N N . ASP A 1 206 ? -0.262 -16.846 30.708 1.00 40.59 206 ASP A N 1
ATOM 1698 C CA . ASP A 1 206 ? -0.680 -18.117 31.298 1.00 40.59 206 ASP A CA 1
ATOM 1699 C C . ASP A 1 206 ? 0.503 -19.105 31.257 1.00 40.59 206 ASP A C 1
ATOM 1701 O O . ASP A 1 206 ? 0.512 -20.030 30.445 1.00 40.59 206 ASP A O 1
ATOM 1705 N N . GLU A 1 207 ? 1.523 -18.866 32.087 1.00 35.28 207 GLU A N 1
ATOM 1706 C CA . GLU A 1 207 ? 2.483 -19.885 32.551 1.00 35.28 207 GLU A CA 1
ATOM 1707 C C . GLU A 1 207 ? 2.988 -19.535 33.957 1.00 35.28 207 GLU A C 1
ATOM 1709 O O . GLU A 1 207 ? 3.400 -18.368 34.164 1.00 35.28 207 GLU A O 1
#

Foldseek 3Di:
DADPLWDWDDDPDDFKTDTPCCPVPVFGWMFGHDPVRPDTPDTDPDGPDDRDDDDPDDPVLLVVLLVQLCVVVVVVCVPDPDRALAAAPVRQVVLVVLLVVLVVDPPPRDPVSVVSVQAWDWDDDDPDIWIWGDPPPDPAAIATEDHSNVLLVVLVVQCVVVVNDDLVSSCVPRVSHYPNCDSVSNVSSCCSDPVSVVVVVVVPPDD

Sequence (207 aa):
MMYKKYTFSYRNGKRQLVCSSELSKKCKAKLTMDKTGLVVLRANVEHNHPPPVYHKTLDESLQAMKNKFYERVTRLKSLKGKPSQLYTKIEYLQLINLVRISRTKTKNKTPIDYHRCCNFDILREGDTDKLIVPLKDKVGPVRYFTYLEEMFDIIHDTHMSTKHGGRDKMRKLLQPQFKNITREIIMQYLNVCVVCRKKGNKKDTDE

Radius of gyration: 27.81 Å; Cα contacts (8 Å, |Δi|>4): 234; chains: 1; bounding box: 68×49×68 Å

Organism: NCBI:txid40085

Mean predicted aligned error: 13.89 Å

Secondary structure (DSSP, 8-state):
-EETTEEEEE-SSSSEEEETTHHHH----EEEE-SSSSSEEEEE---SSPPP----TTHHHHHHHHHHHHHHHHHHHHH-SS--S---HHHHHHHHHHHHHHHH--SS--HHHHHHHHH-EEEEETTEEEEE---SS--S---B---HHHHHHHHHHHHHHTTS--HHHHHHHHTTTBSS--HHHHHHHHHH-HHHHHHHGGGSS--

Nearest PDB structures (foldseek):
  7w65-assembly1_E  TM=3.224E-01  e=5.850E+00  Vibrio cholerae